Protein AF-F6EYD0-F1 (afdb_monomer_lite)

Radius of gyration: 20.94 Å; chains: 1; bounding box: 63×64×48 Å

Organism: NCBI:txid690566

pLDDT: mean 76.77, std 19.55, range [33.12, 96.25]

Secondary structure (DSSP, 8-state):
------PPPPPPTT-SEE-HHHHHHHHHHHH-TT--TTTGGGGGS-TTT-S-HHHHHHHHHHHHHHHHHHHTTSS-EEEE-TTS-EEEPPHHHHSSTT-EEETTTTEEE-STT-EEE-EEEHHHHHHHHHHGGG-----TT-S-HHHHHHHHHHHHHHSPSSP-HHHHHHHHHHHHHTTTS-SS-PPPHHHHHHHHHHHHHHHHHHHHTT----S-----------

Structure (mmCIF, N/CA/C/O backbone):
data_AF-F6EYD0-F1
#
_entry.id   AF-F6EYD0-F1
#
loop_
_atom_site.group_PDB
_atom_site.id
_atom_site.type_symbol
_atom_site.label_atom_id
_atom_site.label_alt_id
_atom_site.label_comp_id
_atom_site.label_asym_id
_atom_site.label_entity_id
_atom_site.label_seq_id
_atom_site.pdbx_PDB_ins_code
_atom_site.Cartn_x
_atom_site.Cartn_y
_atom_site.Cartn_z
_atom_site.occupancy
_atom_site.B_iso_or_equiv
_atom_site.auth_seq_id
_atom_site.auth_comp_id
_atom_site.auth_asym_id
_atom_site.auth_atom_id
_atom_site.pdbx_PDB_model_num
ATOM 1 N N . MET A 1 1 ? -1.385 47.802 1.079 1.00 41.06 1 MET A N 1
ATOM 2 C CA . MET A 1 1 ? -1.812 46.616 0.301 1.00 41.06 1 MET A CA 1
ATOM 3 C C . MET A 1 1 ? -1.776 45.398 1.213 1.00 41.06 1 MET A C 1
ATOM 5 O O . MET A 1 1 ? -0.701 44.897 1.514 1.00 41.06 1 MET A O 1
ATOM 9 N N . SER A 1 2 ? -2.934 44.996 1.740 1.00 35.75 2 SER A N 1
ATOM 10 C CA . SER A 1 2 ? -3.048 43.908 2.717 1.00 35.75 2 SER A CA 1
ATOM 11 C C . SER A 1 2 ? -3.085 42.567 1.982 1.00 35.75 2 SER A C 1
ATOM 13 O O . SER A 1 2 ? -3.984 42.328 1.176 1.00 35.75 2 SER A O 1
ATOM 15 N N . ARG A 1 3 ? -2.076 41.712 2.189 1.00 36.38 3 ARG A N 1
ATOM 16 C CA . ARG A 1 3 ? -2.029 40.370 1.593 1.00 36.38 3 ARG A CA 1
ATOM 17 C C . ARG A 1 3 ? -3.023 39.473 2.328 1.00 36.38 3 ARG A C 1
ATOM 19 O O . ARG A 1 3 ? -2.791 39.084 3.468 1.00 36.38 3 ARG A O 1
ATOM 26 N N . SER A 1 4 ? -4.123 39.167 1.644 1.00 35.78 4 SER A N 1
ATOM 27 C CA . SER A 1 4 ? -5.110 38.164 2.042 1.00 35.78 4 SER A CA 1
ATOM 28 C C . SER A 1 4 ? -4.408 36.834 2.332 1.00 35.78 4 SER A C 1
ATOM 30 O O . SER A 1 4 ? -3.837 36.206 1.435 1.00 35.78 4 SER A O 1
ATOM 32 N N . LYS A 1 5 ? -4.410 36.431 3.607 1.00 38.62 5 LYS A N 1
ATOM 33 C CA . LYS A 1 5 ? -4.043 35.080 4.030 1.00 38.62 5 LYS A CA 1
ATOM 34 C C . LYS A 1 5 ? -5.122 34.151 3.478 1.00 38.62 5 LYS A C 1
ATOM 36 O O . LYS A 1 5 ? -6.232 34.127 4.000 1.00 38.62 5 LYS A O 1
ATOM 41 N N . ARG A 1 6 ? -4.817 33.414 2.406 1.00 40.34 6 ARG A N 1
ATOM 42 C CA . ARG A 1 6 ? -5.659 32.288 1.993 1.00 40.34 6 ARG A CA 1
ATOM 43 C C . ARG A 1 6 ? -5.620 31.277 3.130 1.00 40.34 6 ARG A C 1
ATOM 45 O O . ARG A 1 6 ? -4.582 30.663 3.366 1.00 40.34 6 ARG A O 1
ATOM 52 N N . ASN A 1 7 ? -6.726 31.163 3.857 1.00 36.56 7 ASN A N 1
ATOM 53 C CA . ASN A 1 7 ? -6.930 30.040 4.754 1.00 36.56 7 ASN A CA 1
ATOM 54 C C . ASN A 1 7 ? -6.805 28.752 3.925 1.00 36.56 7 ASN A C 1
ATOM 56 O O . ASN A 1 7 ? -7.339 28.707 2.810 1.00 36.56 7 ASN A O 1
ATOM 60 N N . PRO A 1 8 ? -6.092 27.727 4.420 1.00 36.28 8 PRO A N 1
ATOM 61 C CA . PRO A 1 8 ? -6.163 26.410 3.810 1.00 36.28 8 PRO A CA 1
ATOM 62 C C . PRO A 1 8 ? -7.632 25.955 3.803 1.00 36.28 8 PRO A C 1
ATOM 64 O O . PRO A 1 8 ? -8.387 26.354 4.698 1.00 36.28 8 PRO A O 1
ATOM 67 N N . PRO A 1 9 ? -8.060 25.176 2.795 1.00 38.62 9 PRO A N 1
ATOM 68 C CA . PRO A 1 9 ? -9.428 24.682 2.744 1.00 38.62 9 PRO A CA 1
ATOM 69 C C . PRO A 1 9 ? -9.741 23.969 4.061 1.00 38.62 9 PRO A C 1
ATOM 71 O O . PRO A 1 9 ? -8.973 23.120 4.516 1.00 38.62 9 PRO A O 1
ATOM 74 N N . ALA A 1 10 ? -10.836 24.381 4.702 1.00 43.50 10 ALA A N 1
ATOM 75 C CA . ALA A 1 10 ? -11.354 23.700 5.872 1.00 43.50 10 ALA A CA 1
ATOM 76 C C . ALA A 1 10 ? -11.648 22.258 5.456 1.00 43.50 10 ALA A C 1
ATOM 78 O O . ALA A 1 10 ? -12.449 22.031 4.552 1.00 43.50 10 ALA A O 1
ATOM 79 N N . ILE A 1 11 ? -10.952 21.305 6.072 1.00 45.72 11 ILE A N 1
ATOM 80 C CA . ILE A 1 11 ? -11.272 19.889 5.925 1.00 45.72 11 ILE A CA 1
ATOM 81 C C . ILE A 1 11 ? -12.709 19.740 6.422 1.00 45.72 11 ILE A C 1
ATOM 83 O O . ILE A 1 11 ? -13.003 20.051 7.581 1.00 45.72 11 ILE A O 1
ATOM 87 N N . ASP A 1 12 ? -13.602 19.346 5.521 1.00 41.25 12 ASP A N 1
ATOM 88 C CA . ASP A 1 12 ? -14.978 19.025 5.854 1.00 41.25 12 ASP A CA 1
ATOM 89 C C . ASP A 1 12 ? -14.960 17.917 6.921 1.00 41.25 12 ASP A C 1
ATOM 91 O O . ASP A 1 12 ? -14.376 16.851 6.730 1.00 41.25 12 ASP A O 1
ATOM 95 N N . ARG A 1 13 ? -15.527 18.193 8.101 1.00 41.62 13 ARG A N 1
ATOM 96 C CA . ARG A 1 13 ? -15.493 17.289 9.269 1.00 41.62 13 ARG A CA 1
ATOM 97 C C . ARG A 1 13 ? -16.392 16.056 9.092 1.00 41.62 13 ARG A C 1
ATOM 99 O O . ARG A 1 13 ? -16.553 15.283 10.035 1.00 41.62 13 ARG A O 1
ATOM 106 N N . THR A 1 14 ? -17.005 15.886 7.925 1.00 46.38 14 THR A N 1
ATOM 107 C CA . THR A 1 14 ? -18.061 14.902 7.668 1.00 46.38 14 THR A CA 1
ATOM 108 C C . THR A 1 14 ? -17.566 13.506 7.290 1.00 46.38 14 THR A C 1
ATOM 110 O O . THR A 1 14 ? -18.345 12.566 7.406 1.00 46.38 14 THR A O 1
ATOM 113 N N . THR A 1 15 ? -16.283 13.295 6.982 1.00 68.62 15 THR A N 1
ATOM 114 C CA . THR A 1 15 ? -15.729 11.935 6.806 1.00 68.62 15 THR A CA 1
ATOM 115 C C . THR A 1 15 ? -14.463 11.727 7.630 1.00 68.62 15 THR A C 1
ATOM 117 O O . THR A 1 15 ? -13.371 11.566 7.096 1.00 68.62 15 THR A O 1
ATOM 120 N N . ARG A 1 16 ? -14.606 11.713 8.965 1.00 86.69 16 ARG A N 1
ATOM 121 C CA . ARG A 1 16 ? -13.527 11.303 9.892 1.00 86.69 16 ARG A CA 1
ATOM 122 C C . ARG A 1 16 ? -12.992 9.900 9.581 1.00 86.69 16 ARG A C 1
ATOM 124 O O . ARG A 1 16 ? -11.831 9.620 9.848 1.00 86.69 16 ARG A O 1
ATOM 131 N N . PHE A 1 17 ? -13.847 9.034 9.051 1.00 93.31 17 PHE A N 1
ATOM 132 C CA . PHE A 1 17 ? -13.560 7.629 8.804 1.00 93.31 17 PHE A CA 1
ATOM 133 C C . PHE A 1 17 ? -13.488 7.385 7.300 1.00 93.31 17 PHE A C 1
ATOM 135 O O . PHE A 1 17 ? -14.479 7.580 6.598 1.00 93.31 17 PHE A O 1
ATOM 142 N N . LEU A 1 18 ? -12.325 6.960 6.823 1.00 95.25 18 LEU A N 1
ATOM 143 C CA . LEU A 1 18 ? -12.091 6.608 5.427 1.00 95.25 18 LEU A CA 1
ATOM 144 C C . LEU A 1 18 ? -12.238 5.105 5.227 1.00 95.25 18 LEU A C 1
ATOM 146 O O . LEU A 1 18 ? -11.887 4.322 6.115 1.00 95.25 18 LEU A O 1
ATOM 150 N N . SER A 1 19 ? -12.711 4.708 4.047 1.00 95.25 19 SER A N 1
ATOM 151 C CA . SER A 1 19 ? -12.547 3.326 3.602 1.00 95.25 19 SER A CA 1
ATOM 152 C C . SER A 1 19 ? -11.061 3.015 3.370 1.00 95.25 19 SER A C 1
ATOM 154 O O . SER A 1 19 ? -10.248 3.917 3.145 1.00 95.25 19 SER A O 1
ATOM 156 N N . LEU A 1 20 ? -10.692 1.735 3.383 1.00 95.69 20 LEU A N 1
ATOM 157 C CA . LEU A 1 20 ? -9.361 1.275 3.002 1.00 95.69 20 LEU A CA 1
ATOM 158 C C . LEU A 1 20 ? -9.019 1.708 1.577 1.00 95.69 20 LEU A C 1
ATOM 160 O O . LEU A 1 20 ? -7.901 2.157 1.336 1.00 95.69 20 LEU A O 1
ATOM 164 N N . ARG A 1 21 ? -9.981 1.642 0.649 1.00 95.69 21 ARG A N 1
ATOM 165 C CA . ARG A 1 21 ? -9.796 2.108 -0.729 1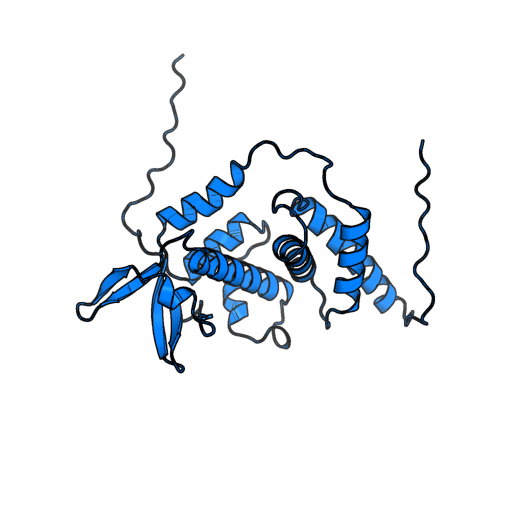.00 95.69 21 ARG A CA 1
ATOM 166 C C . ARG A 1 21 ? -9.399 3.583 -0.774 1.00 95.69 21 ARG A C 1
ATOM 168 O O . ARG A 1 21 ? -8.423 3.935 -1.438 1.00 95.69 21 ARG A O 1
ATOM 175 N N . ASP A 1 22 ? -10.109 4.441 -0.049 1.00 95.50 22 ASP A N 1
ATOM 176 C CA . ASP A 1 22 ? -9.802 5.875 -0.010 1.00 95.50 22 ASP A CA 1
ATOM 177 C C . ASP A 1 22 ? -8.444 6.131 0.651 1.00 95.50 22 ASP A C 1
ATOM 179 O O . ASP A 1 22 ? -7.641 6.917 0.147 1.00 95.50 22 ASP A O 1
ATOM 183 N N . ALA A 1 23 ? -8.144 5.421 1.742 1.00 95.62 23 ALA A N 1
ATOM 184 C CA . ALA A 1 23 ? -6.873 5.543 2.445 1.00 95.62 23 ALA A CA 1
ATOM 185 C C . ALA A 1 23 ? -5.679 5.140 1.561 1.00 95.62 23 ALA A C 1
ATOM 187 O O . ALA A 1 23 ? -4.707 5.890 1.441 1.00 95.62 23 ALA A O 1
ATOM 188 N N . VAL A 1 24 ? -5.775 3.992 0.883 1.00 95.81 24 VAL A N 1
ATOM 189 C CA . VAL A 1 24 ? -4.768 3.517 -0.076 1.00 95.81 24 VAL A CA 1
ATOM 190 C C . VAL A 1 24 ? -4.641 4.488 -1.251 1.00 95.81 24 VAL A C 1
ATOM 192 O O . VAL A 1 24 ? -3.523 4.791 -1.659 1.00 95.81 24 VAL A O 1
ATOM 195 N N . THR A 1 25 ? -5.750 5.057 -1.737 1.00 94.94 25 THR A N 1
ATOM 196 C CA . THR A 1 25 ? -5.734 6.081 -2.796 1.00 94.94 25 THR A CA 1
ATOM 197 C C . THR A 1 25 ? -4.966 7.327 -2.365 1.00 94.94 25 THR A C 1
ATOM 199 O O . THR A 1 25 ? -4.173 7.863 -3.137 1.00 94.94 25 THR A O 1
ATOM 202 N N . ILE A 1 26 ? -5.172 7.801 -1.133 1.00 94.19 26 ILE A N 1
ATOM 203 C CA . ILE A 1 26 ? -4.471 8.975 -0.595 1.00 94.19 26 ILE A CA 1
ATOM 204 C C . ILE A 1 26 ? -2.963 8.714 -0.510 1.00 94.19 26 ILE A C 1
ATOM 206 O O . ILE A 1 26 ? -2.176 9.564 -0.932 1.00 94.19 26 ILE A O 1
ATOM 210 N N . ILE A 1 27 ? -2.556 7.543 -0.011 1.00 92.25 27 ILE A N 1
ATOM 211 C CA . ILE A 1 27 ? -1.142 7.131 0.032 1.00 92.25 27 ILE A CA 1
ATOM 212 C C . ILE A 1 27 ? -0.572 7.052 -1.386 1.00 92.25 27 ILE A C 1
ATOM 214 O O . ILE A 1 27 ? 0.503 7.591 -1.654 1.00 92.25 27 ILE A O 1
ATOM 218 N N . GLY A 1 28 ? -1.323 6.430 -2.293 1.00 91.00 28 GLY A N 1
ATOM 219 C CA . GLY A 1 28 ? -0.996 6.274 -3.699 1.00 91.00 28 GLY A CA 1
ATOM 220 C C . GLY A 1 28 ? -0.695 7.600 -4.391 1.00 91.00 28 GLY A C 1
ATOM 221 O O . GLY A 1 28 ? 0.426 7.845 -4.839 1.00 91.00 28 GLY A O 1
ATOM 222 N N . LYS A 1 29 ? -1.670 8.512 -4.386 1.00 92.44 29 LYS A N 1
ATOM 223 C CA . LYS A 1 29 ? -1.560 9.850 -4.992 1.00 92.44 29 LYS A CA 1
ATOM 224 C C . LYS A 1 29 ? -0.463 10.708 -4.372 1.00 92.44 29 LYS A C 1
ATOM 226 O O . LYS A 1 29 ? 0.088 11.585 -5.033 1.00 92.44 29 LYS A O 1
ATOM 231 N N . ALA A 1 30 ? -0.148 10.496 -3.096 1.00 86.38 30 ALA A N 1
ATOM 232 C CA . ALA A 1 30 ? 0.929 11.226 -2.445 1.00 86.38 30 ALA A CA 1
ATOM 233 C C . ALA A 1 30 ? 2.323 10.774 -2.899 1.00 86.38 30 ALA A C 1
ATOM 235 O O . ALA A 1 30 ? 3.274 11.548 -2.754 1.00 86.38 30 ALA A O 1
ATOM 236 N N . ARG A 1 31 ? 2.441 9.548 -3.422 1.00 83.00 31 ARG A N 1
ATOM 237 C CA . ARG A 1 31 ? 3.718 8.886 -3.694 1.00 83.00 31 ARG A CA 1
ATOM 238 C C . ARG A 1 31 ? 4.016 8.706 -5.185 1.00 83.00 31 ARG A C 1
ATOM 240 O O . ARG A 1 31 ? 5.141 8.955 -5.616 1.00 83.00 31 ARG A O 1
ATOM 247 N N . TRP A 1 32 ? 3.012 8.371 -5.991 1.00 84.62 32 TRP A N 1
ATOM 248 C CA . TRP A 1 32 ? 3.152 8.199 -7.439 1.00 84.62 32 TRP A CA 1
ATOM 249 C C . TRP A 1 32 ? 2.364 9.270 -8.191 1.00 84.62 32 TRP A C 1
ATOM 251 O O . TRP A 1 32 ? 1.155 9.402 -8.017 1.00 84.62 32 TRP A O 1
ATOM 261 N N . ALA A 1 33 ? 3.052 10.027 -9.051 1.00 83.31 33 ALA A N 1
ATOM 262 C CA . ALA A 1 33 ? 2.412 11.035 -9.898 1.00 83.31 33 ALA A CA 1
ATOM 263 C C . ALA A 1 33 ? 1.533 10.385 -10.979 1.00 83.31 33 ALA A C 1
ATOM 265 O O . ALA A 1 33 ? 0.563 10.980 -11.437 1.00 83.31 33 ALA A O 1
ATOM 266 N N . GLU A 1 34 ? 1.880 9.158 -11.360 1.00 88.50 34 GLU A N 1
ATOM 267 C CA . GLU A 1 34 ? 1.210 8.335 -12.361 1.00 88.50 34 GLU A CA 1
ATOM 268 C C . GLU A 1 34 ? -0.009 7.582 -11.808 1.00 88.50 34 GLU A C 1
ATOM 270 O O . GLU A 1 34 ? -0.696 6.911 -12.579 1.00 88.50 34 GLU A O 1
ATOM 275 N N . TRP A 1 35 ? -0.273 7.682 -10.499 1.00 93.00 35 TRP A N 1
ATOM 276 C CA . TRP A 1 35 ? -1.366 6.977 -9.834 1.00 93.00 35 TRP A CA 1
ATOM 277 C C . TRP A 1 35 ? -2.708 7.212 -10.531 1.00 93.00 35 TRP A C 1
ATOM 279 O O . TRP A 1 35 ? -3.117 8.359 -10.735 1.00 93.00 35 TRP A O 1
ATOM 289 N N . GLN A 1 36 ? -3.423 6.127 -10.821 1.00 93.94 36 GLN A N 1
ATOM 290 C CA . GLN A 1 36 ? -4.788 6.166 -11.344 1.00 93.94 36 GLN A CA 1
ATOM 291 C C . GLN A 1 36 ? -5.784 5.679 -10.292 1.00 93.94 36 GLN A C 1
ATOM 293 O O . GLN A 1 36 ? -5.484 4.801 -9.488 1.00 93.94 36 GLN A O 1
ATOM 298 N N . ASP A 1 37 ? -7.013 6.198 -10.322 1.00 88.31 37 ASP A N 1
ATOM 299 C CA . ASP A 1 37 ? -8.076 5.767 -9.395 1.00 88.31 37 ASP A CA 1
ATOM 300 C C . ASP A 1 37 ? -8.444 4.275 -9.551 1.00 88.31 37 ASP A C 1
ATOM 302 O O . ASP A 1 37 ? -9.005 3.668 -8.637 1.00 88.31 37 ASP A O 1
ATOM 306 N N . THR A 1 38 ? -8.087 3.680 -10.693 1.00 92.50 38 THR A N 1
ATOM 307 C CA . THR A 1 38 ? -8.268 2.261 -11.021 1.00 92.50 38 THR A CA 1
ATOM 308 C C . THR A 1 38 ? -7.077 1.379 -10.639 1.00 92.50 38 THR A C 1
ATOM 310 O O . THR A 1 38 ? -7.176 0.159 -10.758 1.00 92.50 38 THR A O 1
ATOM 313 N N . ASP A 1 39 ? -5.965 1.944 -10.144 1.00 92.75 39 ASP A N 1
ATOM 314 C CA . ASP A 1 39 ? -4.803 1.153 -9.705 1.00 92.75 39 ASP A CA 1
ATOM 315 C C . ASP A 1 39 ? -5.206 0.169 -8.594 1.00 92.75 39 ASP A C 1
ATOM 317 O O . ASP A 1 39 ? -4.778 -0.982 -8.593 1.00 92.75 39 ASP A O 1
ATOM 321 N N . ILE A 1 40 ? -6.099 0.580 -7.685 1.00 93.62 40 ILE A N 1
ATOM 322 C CA . ILE A 1 40 ? -6.570 -0.276 -6.583 1.00 93.62 40 ILE A CA 1
ATOM 323 C C . ILE A 1 40 ? -7.355 -1.483 -7.089 1.00 93.62 40 ILE A C 1
ATOM 325 O O . ILE A 1 40 ? -7.253 -2.557 -6.501 1.00 93.62 40 ILE A O 1
ATOM 329 N N . ASP A 1 41 ? -8.092 -1.343 -8.192 1.00 93.50 41 ASP A N 1
ATOM 330 C CA . ASP A 1 41 ? -8.875 -2.448 -8.757 1.00 93.50 41 ASP A CA 1
ATOM 331 C C . ASP A 1 41 ? -7.980 -3.594 -9.235 1.00 93.50 41 ASP A C 1
ATOM 333 O O . ASP A 1 41 ? -8.428 -4.735 -9.330 1.00 93.50 41 ASP A O 1
ATOM 337 N N . ARG A 1 42 ? -6.692 -3.320 -9.482 1.00 93.69 42 ARG A N 1
ATOM 338 C CA . ARG A 1 42 ? -5.714 -4.351 -9.842 1.00 93.69 42 ARG A CA 1
ATOM 339 C C . ARG A 1 42 ? -5.465 -5.342 -8.713 1.00 93.69 42 ARG A C 1
ATOM 341 O O . ARG A 1 42 ? -5.166 -6.493 -9.003 1.00 93.69 42 ARG A O 1
ATOM 348 N N . LEU A 1 43 ? -5.679 -4.952 -7.454 1.00 91.69 43 LEU A N 1
ATOM 349 C CA . LEU A 1 43 ? -5.535 -5.854 -6.307 1.00 91.69 43 LEU A CA 1
ATOM 350 C C . LEU A 1 43 ? -6.575 -6.984 -6.272 1.00 91.69 43 LEU A C 1
ATOM 352 O O . LEU A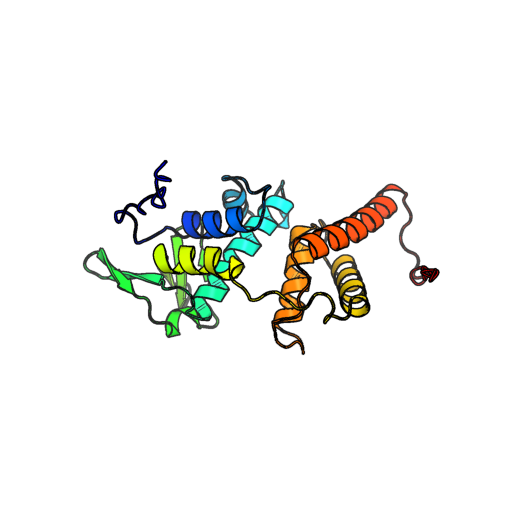 1 43 ? -6.418 -7.905 -5.477 1.00 91.69 43 LEU A O 1
ATOM 356 N N . ALA A 1 44 ? -7.609 -6.941 -7.122 1.00 90.62 44 ALA A N 1
ATOM 357 C CA . ALA A 1 44 ? -8.570 -8.037 -7.269 1.00 90.62 44 ALA A CA 1
ATOM 358 C C . ALA A 1 44 ? -7.959 -9.282 -7.935 1.00 90.62 44 ALA A C 1
ATOM 360 O O . ALA A 1 44 ? -8.538 -10.364 -7.869 1.00 90.62 44 ALA A O 1
ATOM 361 N N . GLN A 1 45 ? -6.821 -9.121 -8.612 1.00 88.62 45 GLN A N 1
ATOM 362 C CA . GLN A 1 45 ? -6.114 -10.176 -9.328 1.00 88.62 45 GLN A CA 1
ATOM 363 C C . GLN A 1 45 ? -4.801 -10.500 -8.614 1.00 88.62 45 GLN A C 1
ATOM 365 O O . GLN A 1 45 ? -4.230 -9.659 -7.906 1.00 88.62 45 GLN A O 1
ATOM 370 N N . SER A 1 46 ? -4.294 -11.715 -8.828 1.00 88.06 46 SER A N 1
ATOM 371 C CA . SER A 1 46 ? -2.899 -12.009 -8.498 1.00 88.06 46 SER A CA 1
ATOM 372 C C . SER A 1 46 ? -1.966 -11.100 -9.307 1.00 88.06 46 SER A C 1
ATOM 374 O O . SER A 1 46 ? -2.346 -10.550 -10.348 1.00 88.06 46 SER A O 1
ATOM 376 N N . ARG A 1 47 ? -0.735 -10.910 -8.824 1.00 88.69 47 ARG A N 1
ATOM 377 C CA . ARG A 1 47 ? 0.247 -10.067 -9.517 1.00 88.69 47 ARG A CA 1
ATOM 378 C C . ARG A 1 47 ? 0.538 -10.611 -10.918 1.00 88.69 47 ARG A C 1
ATOM 380 O O . ARG A 1 47 ? 0.710 -9.833 -11.851 1.00 88.69 47 ARG A O 1
ATOM 387 N N . GLU A 1 48 ? 0.571 -11.933 -11.047 1.00 86.06 48 GLU A N 1
ATOM 388 C CA . GLU A 1 48 ? 0.915 -12.688 -12.253 1.00 86.06 48 GLU A CA 1
ATOM 389 C C . GLU A 1 48 ? -0.177 -12.605 -13.328 1.00 86.06 48 GLU A C 1
ATOM 391 O O . GLU A 1 48 ? 0.122 -12.599 -14.520 1.00 86.06 48 GLU A O 1
ATOM 396 N N . GLU A 1 49 ? -1.441 -12.515 -12.913 1.00 86.88 49 GLU A N 1
ATOM 397 C CA . GLU A 1 49 ? -2.595 -12.399 -13.812 1.00 86.88 49 GLU A CA 1
ATOM 398 C C . GLU A 1 49 ? -2.894 -10.946 -14.208 1.00 86.88 49 GLU A C 1
ATOM 400 O O . GLU A 1 49 ? -3.689 -10.699 -15.121 1.00 86.88 49 GLU A O 1
ATOM 405 N N . CYS A 1 50 ? -2.269 -9.971 -13.541 1.00 88.06 50 CYS A N 1
ATOM 406 C CA . CYS A 1 50 ? -2.532 -8.564 -13.794 1.00 88.06 50 CYS A CA 1
ATOM 407 C C . CYS A 1 50 ? -1.914 -8.099 -15.120 1.00 88.06 50 CYS A C 1
ATOM 409 O O . CYS A 1 50 ? -0.702 -8.127 -15.316 1.00 88.06 50 CYS A O 1
ATOM 411 N N . LEU A 1 51 ? -2.750 -7.565 -16.014 1.00 87.56 51 LEU A N 1
ATOM 412 C CA . LEU A 1 51 ? -2.294 -6.986 -17.286 1.00 87.56 51 LEU A CA 1
ATOM 413 C C . LEU A 1 51 ? -1.417 -5.736 -17.100 1.00 87.56 51 LEU A C 1
ATOM 415 O O . LEU A 1 51 ? -0.552 -5.463 -17.928 1.00 87.56 51 LEU A O 1
ATOM 419 N N . ASP A 1 52 ? -1.648 -4.974 -16.028 1.00 91.12 52 ASP A N 1
ATOM 420 C CA . ASP A 1 52 ? -0.855 -3.799 -15.656 1.00 91.12 52 ASP A CA 1
ATOM 421 C C . ASP A 1 52 ? -0.160 -4.059 -14.315 1.00 91.12 52 ASP A C 1
ATOM 423 O O . ASP A 1 52 ? -0.645 -3.694 -13.239 1.00 91.12 52 ASP A O 1
ATOM 427 N N . VAL A 1 53 ? 0.974 -4.757 -14.381 1.00 90.50 53 VAL A N 1
ATOM 428 C CA . VAL A 1 53 ? 1.736 -5.146 -13.186 1.00 90.50 53 VAL A CA 1
ATOM 429 C C . VAL A 1 53 ? 2.321 -3.932 -12.463 1.00 90.50 53 VAL A C 1
ATOM 431 O O . VAL A 1 53 ? 2.444 -3.950 -11.243 1.00 90.50 53 VAL A O 1
ATOM 434 N N . GLU A 1 54 ? 2.611 -2.836 -13.170 1.00 91.12 54 GLU A N 1
ATOM 435 C CA . GLU A 1 54 ? 3.091 -1.607 -12.533 1.00 91.12 54 GLU A CA 1
ATOM 436 C C . GLU A 1 54 ? 1.982 -0.968 -11.680 1.00 91.12 54 GLU A C 1
ATOM 438 O O . GLU A 1 54 ? 2.241 -0.554 -10.550 1.00 91.12 54 GLU A O 1
ATOM 443 N N . ALA A 1 55 ? 0.740 -0.922 -12.179 1.00 92.31 55 ALA A N 1
ATOM 444 C CA . ALA A 1 55 ? -0.414 -0.482 -11.392 1.00 92.31 55 ALA A CA 1
ATOM 445 C C . ALA A 1 55 ? -0.678 -1.391 -10.185 1.00 92.31 55 ALA A C 1
ATOM 447 O O . ALA A 1 55 ? -0.921 -0.887 -9.085 1.00 92.31 55 ALA A O 1
ATOM 448 N N . TRP A 1 56 ? -0.560 -2.711 -10.364 1.00 93.62 56 TRP A N 1
ATOM 449 C CA . TRP A 1 56 ? -0.657 -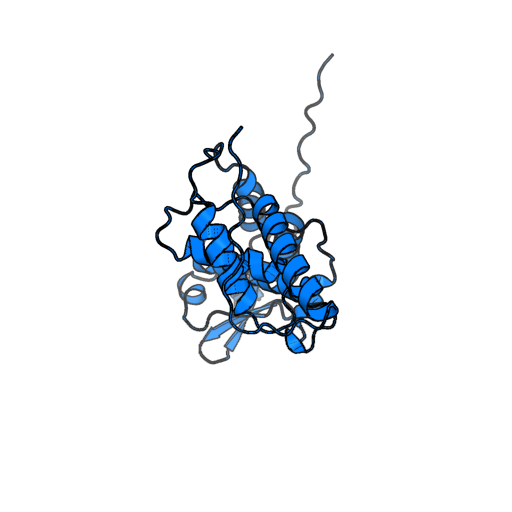3.669 -9.260 1.00 93.62 56 TRP A CA 1
ATOM 450 C C . TRP A 1 56 ? 0.407 -3.400 -8.191 1.00 93.62 56 TRP A C 1
ATOM 452 O O . TRP A 1 56 ? 0.077 -3.272 -7.014 1.00 93.62 56 TRP A O 1
ATOM 462 N N . ASP A 1 57 ? 1.672 -3.234 -8.591 1.00 91.62 57 ASP A N 1
ATOM 463 C CA . ASP A 1 57 ? 2.789 -3.001 -7.672 1.00 91.62 57 ASP A CA 1
ATOM 464 C C . ASP A 1 57 ? 2.648 -1.662 -6.926 1.00 91.62 57 ASP A C 1
ATOM 466 O O . ASP A 1 57 ? 2.917 -1.603 -5.721 1.00 91.62 57 ASP A O 1
ATOM 470 N N . ARG A 1 58 ? 2.158 -0.597 -7.585 1.00 93.25 58 ARG A N 1
ATOM 471 C CA . ARG A 1 58 ? 1.819 0.676 -6.914 1.00 93.25 58 ARG A CA 1
ATOM 472 C C . ARG A 1 58 ? 0.750 0.473 -5.845 1.00 93.25 58 ARG A C 1
ATOM 474 O O . ARG A 1 58 ? 0.939 0.893 -4.700 1.00 93.25 58 ARG A O 1
ATOM 481 N N . ALA A 1 59 ? -0.358 -0.180 -6.192 1.00 94.19 59 ALA A N 1
ATOM 482 C CA . ALA A 1 59 ? -1.460 -0.411 -5.264 1.00 94.19 59 ALA A CA 1
ATOM 483 C C . ALA A 1 59 ? -1.052 -1.326 -4.097 1.00 94.19 59 ALA A C 1
ATOM 485 O O . ALA A 1 59 ? -1.367 -1.035 -2.940 1.00 94.19 59 ALA A O 1
ATOM 486 N N . ALA A 1 60 ? -0.285 -2.383 -4.373 1.00 91.81 60 ALA A N 1
ATOM 487 C CA . ALA A 1 60 ? 0.206 -3.319 -3.368 1.00 91.81 60 ALA A CA 1
ATOM 488 C C . ALA A 1 60 ? 1.174 -2.635 -2.398 1.00 91.81 60 ALA A C 1
ATOM 490 O O . ALA A 1 60 ? 1.083 -2.839 -1.184 1.00 91.81 60 ALA A O 1
ATOM 491 N N . HIS A 1 61 ? 2.053 -1.767 -2.907 1.00 90.06 61 HIS A N 1
ATOM 492 C CA . HIS A 1 61 ? 2.934 -0.963 -2.070 1.00 90.06 61 HIS A CA 1
ATOM 493 C C . HIS A 1 61 ? 2.143 0.037 -1.215 1.00 90.06 61 HIS A C 1
ATOM 495 O O . HIS A 1 61 ? 2.439 0.197 -0.029 1.00 90.06 61 HIS A O 1
ATOM 501 N N . ALA A 1 62 ? 1.147 0.725 -1.778 1.00 92.56 62 ALA A N 1
ATOM 502 C CA . ALA A 1 62 ? 0.304 1.652 -1.023 1.00 92.56 62 ALA A CA 1
ATOM 503 C C . ALA A 1 62 ? -0.448 0.934 0.115 1.00 92.56 62 ALA A C 1
ATOM 505 O O . ALA A 1 62 ? -0.442 1.416 1.250 1.00 92.56 62 ALA A O 1
ATOM 506 N N . ARG A 1 63 ? -1.010 -0.255 -0.158 1.00 94.38 63 ARG A N 1
ATOM 507 C CA . ARG A 1 63 ? -1.623 -1.128 0.856 1.00 94.38 63 ARG A CA 1
ATOM 508 C C . ARG A 1 63 ? -0.626 -1.528 1.940 1.00 94.38 63 ARG A C 1
ATOM 510 O O . ARG A 1 63 ? -0.910 -1.333 3.116 1.00 94.38 63 ARG A O 1
ATOM 517 N N . ARG A 1 64 ? 0.550 -2.040 1.565 1.00 90.50 64 ARG A N 1
ATOM 518 C CA . ARG A 1 64 ? 1.579 -2.460 2.530 1.00 90.50 64 ARG A CA 1
ATOM 519 C C . ARG A 1 64 ? 2.025 -1.302 3.421 1.00 90.50 64 ARG A C 1
ATOM 521 O O . ARG A 1 64 ? 2.247 -1.479 4.612 1.00 90.50 64 ARG A O 1
ATOM 528 N N . GLN A 1 65 ? 2.135 -0.098 2.863 1.00 89.31 65 GLN A N 1
ATOM 529 C CA . GLN A 1 65 ? 2.470 1.089 3.644 1.00 89.31 65 GLN A CA 1
ATOM 530 C C . GLN A 1 65 ? 1.382 1.430 4.672 1.00 89.31 65 GLN A C 1
ATOM 532 O O . GLN A 1 65 ? 1.717 1.824 5.789 1.00 89.31 65 GLN A O 1
ATOM 537 N N . LEU A 1 66 ? 0.106 1.273 4.302 1.00 93.62 66 LEU A N 1
ATOM 538 C CA . LEU A 1 66 ? -1.020 1.444 5.219 1.00 93.62 66 LEU A CA 1
ATOM 539 C C . LEU A 1 66 ? -0.971 0.414 6.354 1.00 93.62 66 LEU A C 1
ATOM 541 O O . LEU A 1 66 ? -1.102 0.792 7.515 1.00 93.62 66 LEU A O 1
ATOM 545 N N . GLU A 1 67 ? -0.732 -0.859 6.024 1.00 91.88 67 GLU A N 1
ATOM 546 C CA . GLU A 1 67 ? -0.563 -1.945 7.000 1.00 91.88 67 GLU A CA 1
ATOM 547 C C . GLU A 1 67 ? 0.548 -1.624 8.002 1.00 91.88 67 GLU A C 1
ATOM 549 O O . GLU A 1 67 ? 0.316 -1.672 9.206 1.00 91.88 67 GLU A O 1
ATOM 554 N N . LEU A 1 68 ? 1.722 -1.208 7.519 1.00 86.75 68 LEU A N 1
ATOM 555 C CA . LEU A 1 68 ? 2.847 -0.823 8.375 1.00 86.75 68 LEU A CA 1
ATOM 556 C C . LEU A 1 68 ? 2.476 0.312 9.338 1.00 86.75 68 LEU A C 1
ATOM 558 O O . LEU A 1 68 ? 2.718 0.201 10.536 1.00 86.75 68 LEU A O 1
ATOM 562 N N . TRP A 1 69 ? 1.840 1.383 8.855 1.00 90.44 69 TRP A N 1
ATOM 563 C CA . TRP A 1 69 ? 1.457 2.504 9.725 1.00 90.44 69 TRP A CA 1
ATOM 564 C C . TRP A 1 69 ? 0.393 2.135 10.763 1.00 90.44 69 TRP A C 1
ATOM 566 O O . TRP A 1 69 ? 0.363 2.744 11.835 1.00 90.44 69 TRP A O 1
ATOM 576 N N . LEU A 1 70 ? -0.464 1.159 10.463 1.00 91.88 70 LEU A N 1
ATOM 577 C CA . LEU A 1 70 ? -1.432 0.613 11.413 1.00 91.88 70 LEU A CA 1
ATOM 578 C C . LEU A 1 70 ? -0.756 -0.239 12.489 1.00 91.88 70 LEU A C 1
ATOM 580 O O . LEU A 1 70 ? -1.022 -0.045 13.674 1.00 91.88 70 LEU A O 1
ATOM 584 N N . VAL A 1 71 ? 0.145 -1.138 12.086 1.00 88.75 71 VAL A N 1
ATOM 585 C CA . VAL A 1 71 ? 0.931 -1.998 12.989 1.00 88.75 71 VAL A CA 1
ATOM 586 C C . VAL A 1 71 ? 1.797 -1.154 13.930 1.00 88.75 71 VAL A C 1
ATOM 588 O O . VAL A 1 71 ? 1.852 -1.416 15.128 1.00 88.75 71 VAL A O 1
ATOM 591 N N . GLU A 1 72 ? 2.428 -0.099 13.411 1.00 85.50 72 GLU A N 1
ATOM 592 C CA . GLU A 1 72 ? 3.244 0.844 14.189 1.00 85.50 72 GLU A CA 1
ATOM 593 C C . GLU A 1 72 ? 2.404 1.818 15.045 1.00 85.50 72 GLU A C 1
ATOM 595 O O . GLU A 1 72 ? 2.965 2.660 15.746 1.00 85.50 72 GLU A O 1
ATOM 600 N N . ALA A 1 73 ? 1.066 1.743 14.975 1.00 86.44 73 ALA A N 1
ATOM 601 C CA . ALA A 1 73 ? 0.118 2.678 15.594 1.00 86.44 73 ALA A CA 1
ATOM 602 C C . ALA A 1 73 ? 0.409 4.160 15.317 1.00 86.44 73 ALA A C 1
ATOM 604 O O . ALA A 1 73 ? 0.111 5.040 16.128 1.00 86.44 73 ALA A O 1
ATOM 605 N N . VAL A 1 74 ? 0.960 4.441 14.137 1.00 87.44 74 VAL A N 1
ATOM 606 C CA . VAL A 1 74 ? 1.181 5.803 13.644 1.00 87.44 74 VAL A CA 1
ATOM 607 C C . VAL A 1 74 ? -0.129 6.417 13.157 1.00 87.44 74 VAL A C 1
ATOM 609 O O . VAL A 1 74 ? -0.290 7.635 13.201 1.00 87.44 74 VAL A O 1
ATOM 612 N N . ILE A 1 75 ? -1.068 5.582 12.709 1.00 92.56 75 ILE A N 1
ATOM 613 C CA . ILE A 1 75 ? -2.432 5.987 12.367 1.00 92.56 75 ILE A CA 1
ATOM 614 C C . ILE A 1 75 ? -3.448 5.109 13.101 1.00 92.56 75 ILE A C 1
ATOM 616 O O . ILE A 1 75 ? -3.195 3.934 13.368 1.00 92.56 75 ILE A O 1
ATOM 620 N N . SER A 1 76 ? -4.611 5.674 13.422 1.00 94.19 76 SER A N 1
ATOM 621 C CA . SER A 1 76 ? -5.687 4.941 14.089 1.00 94.19 76 SER A CA 1
ATOM 622 C C . SER A 1 76 ? -6.622 4.249 13.092 1.00 94.19 76 SER A C 1
ATOM 624 O O . SER A 1 76 ? -6.966 4.803 12.045 1.00 94.19 76 SER A O 1
ATOM 626 N N . ALA A 1 77 ? -7.112 3.069 13.477 1.00 94.75 77 ALA A N 1
ATOM 627 C CA . ALA A 1 77 ? -8.203 2.373 12.803 1.00 94.75 77 ALA A CA 1
ATOM 628 C C . ALA A 1 77 ? -9.407 2.162 13.724 1.00 94.75 77 ALA A C 1
ATOM 630 O O . ALA A 1 77 ? -9.284 2.142 14.952 1.00 94.75 77 ALA A O 1
ATOM 631 N N . TYR A 1 78 ? -10.574 1.987 13.112 1.00 95.19 78 TYR A N 1
ATOM 632 C CA . TYR A 1 78 ? -11.853 1.806 13.782 1.00 95.19 78 TYR A CA 1
ATOM 633 C C . TYR A 1 78 ? -12.602 0.622 13.185 1.00 95.19 78 TYR A C 1
ATOM 635 O O . TYR A 1 78 ? -12.691 0.507 11.967 1.00 95.19 78 TYR A O 1
ATOM 643 N N . GLY A 1 79 ? -13.158 -0.220 14.047 1.00 92.50 79 GLY A N 1
ATOM 644 C CA . GLY A 1 79 ? -14.101 -1.269 13.688 1.00 92.50 79 GLY A CA 1
ATOM 645 C C . GLY A 1 79 ? -15.530 -0.787 13.896 1.00 92.50 79 GLY A C 1
ATOM 646 O O . GLY A 1 79 ? -15.790 0.417 14.012 1.00 92.50 79 GLY A O 1
ATOM 647 N N . VAL A 1 80 ? -16.462 -1.729 13.967 1.00 90.44 80 VAL A N 1
ATOM 648 C CA . VAL A 1 80 ? -17.866 -1.468 14.288 1.00 90.44 80 VAL A CA 1
ATOM 649 C C . VAL A 1 80 ? -18.284 -2.315 15.484 1.00 90.44 80 VAL A C 1
ATOM 651 O O . VAL A 1 80 ? -18.016 -3.509 15.505 1.00 90.44 80 VAL A O 1
ATOM 654 N N . ASP A 1 81 ? -18.930 -1.698 16.475 1.00 87.81 81 ASP A N 1
ATOM 655 C CA . ASP A 1 81 ? -19.523 -2.426 17.601 1.00 87.81 81 ASP A CA 1
ATOM 656 C C . ASP A 1 81 ? -20.922 -2.984 17.273 1.00 87.81 81 ASP A C 1
ATOM 658 O O . ASP A 1 81 ? -21.485 -2.758 16.201 1.00 87.81 81 ASP A O 1
ATOM 662 N N . VAL A 1 82 ? -21.517 -3.695 18.233 1.00 88.75 82 VAL A N 1
ATOM 663 C CA . VAL A 1 82 ? -22.869 -4.275 18.117 1.00 88.75 82 VAL A CA 1
ATOM 664 C C . VAL A 1 82 ? -23.979 -3.238 17.884 1.00 88.75 82 VAL A C 1
ATOM 666 O O . VAL A 1 82 ? -25.060 -3.593 17.424 1.00 88.75 82 VAL A O 1
ATOM 669 N N . GLU A 1 83 ? -23.722 -1.960 18.174 1.00 90.12 83 GLU A N 1
ATOM 670 C CA . GLU A 1 83 ? -24.642 -0.836 17.953 1.00 90.12 83 GLU A CA 1
ATOM 671 C C . GLU A 1 83 ? -24.339 -0.087 16.642 1.00 90.12 83 GLU A C 1
ATOM 673 O O . GLU A 1 83 ? -24.848 1.009 16.402 1.00 90.12 83 GLU A O 1
ATOM 678 N N . ASN A 1 84 ? -23.510 -0.671 15.774 1.00 84.62 84 ASN A N 1
ATOM 679 C CA . ASN A 1 84 ? -23.059 -0.094 14.514 1.00 84.62 84 ASN A CA 1
ATOM 680 C C . ASN A 1 84 ? -22.213 1.196 14.662 1.00 84.62 84 ASN A C 1
ATOM 682 O O . ASN A 1 84 ? -22.104 1.999 13.728 1.00 84.62 84 ASN A O 1
ATOM 686 N N . ARG A 1 85 ? -21.605 1.432 15.831 1.00 88.38 85 ARG A N 1
ATOM 687 C CA . ARG A 1 85 ? -20.770 2.615 16.093 1.00 88.38 85 ARG A CA 1
ATOM 688 C C . ARG A 1 85 ? -19.311 2.333 15.777 1.00 88.38 85 ARG A C 1
ATOM 690 O O . ARG A 1 85 ? -18.815 1.232 15.991 1.00 88.38 85 ARG A O 1
ATOM 697 N N . LYS A 1 86 ? -18.594 3.362 15.313 1.00 90.50 86 LYS A N 1
ATOM 698 C CA . LYS A 1 86 ? -17.149 3.277 15.070 1.00 90.50 86 LYS A CA 1
ATOM 699 C C . LYS A 1 86 ? -16.384 3.296 16.388 1.00 90.50 86 LYS A C 1
ATOM 701 O O . LYS A 1 86 ? -16.387 4.312 17.083 1.00 90.50 86 LYS A O 1
ATOM 706 N N . VAL A 1 87 ? -15.708 2.196 16.705 1.00 92.00 87 VAL A N 1
ATOM 707 C CA . VAL A 1 87 ? -14.894 2.048 17.922 1.00 92.00 87 VAL A CA 1
ATOM 708 C C . VAL A 1 87 ? -13.448 1.797 17.526 1.00 92.00 87 VAL A C 1
ATOM 710 O O . VAL A 1 87 ? -13.184 1.057 16.582 1.00 92.00 87 VAL A O 1
ATOM 713 N N . LYS A 1 88 ? -12.507 2.458 18.207 1.00 93.75 88 LYS A N 1
ATOM 714 C CA . LYS A 1 88 ? -11.079 2.348 17.893 1.00 93.75 88 LYS A CA 1
ATOM 715 C C . LYS A 1 88 ? -10.612 0.905 18.103 1.00 93.75 88 LYS A C 1
ATOM 717 O O . LYS A 1 88 ? -10.843 0.343 19.171 1.00 93.75 88 LYS A O 1
ATOM 722 N N . ILE A 1 89 ? -9.947 0.337 17.101 1.00 91.06 89 ILE A N 1
ATOM 723 C CA . ILE A 1 89 ? -9.341 -0.994 17.187 1.00 91.06 89 ILE A CA 1
ATOM 724 C C . ILE A 1 89 ? -8.097 -0.887 18.066 1.00 91.06 89 ILE A C 1
ATOM 726 O O . ILE A 1 89 ? -7.277 0.021 17.902 1.00 91.06 89 ILE A O 1
ATOM 730 N N . GLU A 1 90 ? -7.953 -1.798 19.024 1.00 88.00 90 GLU A N 1
ATOM 731 C CA . GLU A 1 90 ? -6.765 -1.821 19.873 1.00 88.00 90 GLU A CA 1
ATOM 732 C C . GLU A 1 90 ? -5.565 -2.353 19.082 1.00 88.00 90 GLU A C 1
ATOM 734 O O . GLU A 1 90 ? -5.673 -3.339 18.353 1.00 88.00 90 GLU A O 1
ATOM 739 N N . ILE A 1 91 ? -4.395 -1.744 19.288 1.00 85.94 91 ILE A N 1
ATOM 740 C CA . ILE A 1 91 ? -3.167 -2.062 18.543 1.00 85.94 91 ILE A CA 1
ATOM 741 C C . ILE A 1 91 ? -2.817 -3.556 18.547 1.00 85.94 91 ILE A C 1
ATOM 743 O O . ILE A 1 91 ? -2.358 -4.075 17.536 1.00 85.94 91 ILE A O 1
ATOM 747 N N . ARG A 1 92 ? -3.104 -4.273 19.645 1.00 85.94 92 ARG A N 1
ATOM 748 C CA . ARG A 1 92 ? -2.809 -5.709 19.775 1.00 85.94 92 ARG A CA 1
ATOM 749 C C . ARG A 1 92 ? -3.440 -6.567 18.677 1.00 85.94 92 ARG A C 1
ATOM 751 O O . ARG A 1 92 ? -2.891 -7.614 18.360 1.00 85.94 92 ARG A O 1
ATOM 758 N N . TRP A 1 93 ? -4.567 -6.129 18.112 1.00 84.25 93 TRP A N 1
ATOM 759 C CA . TRP A 1 93 ? -5.261 -6.820 17.023 1.00 84.25 93 TRP A CA 1
ATOM 760 C C . TRP A 1 93 ? -4.654 -6.522 15.649 1.00 84.25 93 TRP A C 1
ATOM 762 O O . TRP A 1 93 ? -4.852 -7.293 14.719 1.00 84.25 93 TRP A O 1
ATOM 772 N N . LEU A 1 94 ? -3.908 -5.421 15.528 1.00 84.75 94 LEU A N 1
ATOM 773 C CA . LEU A 1 94 ? -3.212 -5.010 14.307 1.00 84.75 94 LEU A CA 1
ATOM 774 C C . LEU A 1 94 ? -1.787 -5.570 14.255 1.00 84.75 94 LEU A C 1
ATOM 776 O O . LEU A 1 94 ? -1.225 -5.728 13.184 1.00 84.75 94 LEU A O 1
ATOM 780 N N . THR A 1 95 ? -1.200 -5.894 15.407 1.00 82.00 95 THR A N 1
ATOM 781 C CA . THR A 1 95 ? 0.148 -6.471 15.519 1.00 82.00 95 THR A CA 1
ATOM 782 C C . THR A 1 95 ? 0.142 -8.003 15.569 1.00 82.00 95 THR A C 1
ATOM 784 O O . THR A 1 95 ? 1.161 -8.606 15.907 1.00 82.00 95 THR A O 1
ATOM 787 N N . THR A 1 96 ? -0.998 -8.658 15.314 1.00 77.31 96 THR A N 1
ATOM 788 C CA . THR A 1 96 ? -1.058 -10.126 15.265 1.00 77.31 96 THR A CA 1
ATOM 789 C C . THR A 1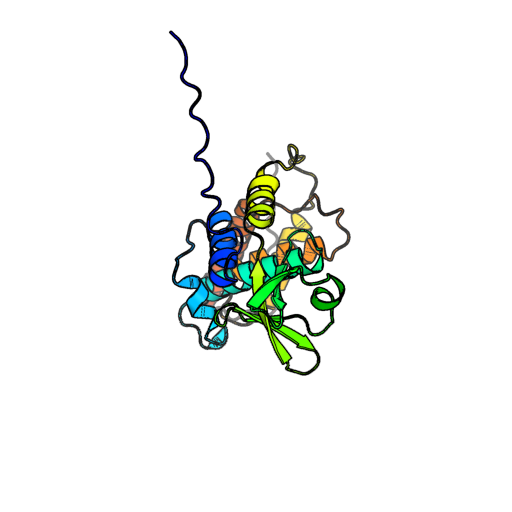 96 ? -0.304 -10.636 14.030 1.00 77.31 96 THR A C 1
ATOM 791 O O . THR A 1 96 ? -0.283 -9.967 12.997 1.00 77.31 96 THR A O 1
ATOM 794 N N . PRO A 1 97 ? 0.290 -11.842 14.076 1.00 77.19 97 PRO A N 1
ATOM 795 C CA . PRO A 1 97 ? 0.994 -12.410 12.920 1.00 77.19 97 PRO A CA 1
ATOM 796 C C . PRO A 1 97 ? 0.073 -12.688 11.717 1.00 77.19 97 PRO A C 1
ATOM 798 O O . PRO A 1 97 ? 0.558 -12.972 10.624 1.00 77.19 97 PRO A O 1
ATOM 801 N N . TYR A 1 98 ? -1.245 -12.623 11.916 1.00 78.56 98 TYR A N 1
ATOM 802 C CA . TYR A 1 98 ? -2.262 -12.872 10.897 1.00 78.56 98 TYR A CA 1
ATOM 803 C C . TYR A 1 98 ? -2.894 -11.592 10.346 1.00 78.56 98 TYR A C 1
ATOM 805 O O . TYR A 1 98 ? -3.736 -11.689 9.456 1.00 78.56 98 TYR A O 1
ATOM 813 N N . PHE A 1 99 ? -2.503 -10.413 10.840 1.00 85.38 99 PHE A N 1
ATOM 814 C CA . PHE A 1 99 ? -3.067 -9.153 10.378 1.00 85.38 99 PHE A CA 1
ATOM 815 C C . PHE A 1 99 ? -2.843 -8.961 8.873 1.00 85.38 99 PHE A C 1
ATOM 817 O O . PHE A 1 99 ? -1.713 -8.998 8.381 1.00 85.38 99 PHE A O 1
ATOM 824 N N . LYS A 1 100 ? -3.942 -8.759 8.143 1.00 88.12 100 LYS A N 1
ATOM 825 C CA . LYS A 1 100 ? -3.966 -8.491 6.699 1.00 88.12 100 LYS A CA 1
ATOM 826 C C . LYS A 1 100 ? -5.115 -7.556 6.370 1.00 88.12 100 LYS A C 1
ATOM 828 O O . LYS A 1 100 ? -6.164 -7.640 7.008 1.00 88.12 100 LYS A O 1
ATOM 833 N N . LEU A 1 101 ? -4.948 -6.725 5.345 1.00 92.44 101 LEU A N 1
ATOM 834 C CA . LEU A 1 101 ? -6.026 -5.895 4.814 1.00 92.44 101 LEU A CA 1
ATOM 835 C C . LEU A 1 101 ? -6.585 -6.449 3.502 1.00 92.44 101 LEU A C 1
ATOM 837 O O . LEU A 1 101 ? -5.841 -6.724 2.553 1.00 92.44 101 LEU A O 1
ATOM 841 N N . ASP A 1 102 ? -7.912 -6.492 3.430 1.00 92.69 102 ASP A N 1
ATOM 842 C CA . ASP A 1 102 ? -8.661 -6.579 2.184 1.00 92.69 102 ASP A CA 1
ATOM 843 C C . ASP A 1 102 ? -9.202 -5.188 1.852 1.00 92.69 102 ASP A C 1
ATOM 845 O O . ASP A 1 102 ? -10.213 -4.721 2.383 1.00 92.69 102 ASP A O 1
ATOM 849 N N . VAL A 1 103 ? -8.467 -4.504 0.977 1.00 93.19 103 VAL A N 1
ATOM 850 C CA . VAL A 1 103 ? -8.736 -3.117 0.588 1.00 93.19 103 VAL A CA 1
ATOM 851 C C . VAL A 1 103 ? -10.048 -2.987 -0.183 1.00 93.19 103 VAL A C 1
ATOM 853 O O . VAL A 1 103 ? -10.694 -1.943 -0.084 1.00 93.19 103 VAL A O 1
ATOM 856 N N . LEU A 1 104 ? -10.435 -4.014 -0.944 1.00 91.75 104 LEU A N 1
ATOM 857 C CA . LEU A 1 104 ? -11.616 -3.972 -1.805 1.00 91.75 104 LEU A CA 1
ATOM 858 C C . LEU A 1 104 ? -12.889 -4.177 -0.990 1.00 91.75 104 LEU A C 1
ATOM 860 O O . LEU A 1 104 ? -13.852 -3.430 -1.162 1.00 91.75 104 LEU A O 1
ATOM 864 N N . ASP A 1 105 ? -12.846 -5.113 -0.047 1.00 91.88 105 ASP A N 1
ATOM 865 C CA . ASP A 1 105 ? -13.967 -5.414 0.842 1.00 91.88 105 ASP A CA 1
ATOM 866 C C . ASP A 1 105 ? -14.034 -4.515 2.081 1.00 91.88 105 ASP A C 1
ATOM 868 O O . ASP A 1 105 ? -15.000 -4.583 2.845 1.00 91.88 105 ASP A O 1
ATOM 872 N N . ASN A 1 106 ? -13.030 -3.659 2.287 1.00 93.25 106 ASN A N 1
ATOM 873 C CA . ASN A 1 106 ? -12.913 -2.789 3.453 1.00 93.25 106 ASN A CA 1
ATOM 874 C C . ASN A 1 106 ? -12.849 -3.575 4.781 1.00 93.25 106 ASN A C 1
ATOM 876 O O . ASN A 1 106 ? -13.494 -3.205 5.770 1.00 93.25 106 ASN A O 1
ATOM 880 N N . LYS A 1 107 ? -12.072 -4.668 4.794 1.00 93.62 107 LYS A N 1
ATOM 881 C CA . LYS A 1 107 ? -11.947 -5.584 5.937 1.00 93.62 107 LYS A CA 1
ATOM 882 C C . LYS A 1 107 ? -10.499 -5.796 6.374 1.00 93.62 107 LYS A C 1
ATOM 884 O O . LYS A 1 107 ? -9.560 -5.583 5.606 1.00 93.62 107 LYS A O 1
ATOM 889 N N . PHE A 1 108 ? -10.325 -6.252 7.608 1.00 92.31 108 PHE A N 1
ATOM 890 C CA . PHE A 1 108 ? -9.060 -6.759 8.127 1.00 92.31 108 PHE A CA 1
ATOM 891 C C . PHE A 1 108 ? -9.236 -8.149 8.731 1.00 92.31 108 PHE A C 1
ATOM 893 O O . PHE A 1 108 ? -10.297 -8.474 9.261 1.00 92.31 108 PHE A O 1
ATOM 900 N N . LEU A 1 109 ? -8.185 -8.957 8.636 1.00 87.25 109 LEU A N 1
ATOM 901 C CA . LEU A 1 109 ? -8.124 -10.284 9.233 1.00 87.25 109 LEU A CA 1
ATOM 902 C C . LEU A 1 109 ? -7.614 -10.171 10.670 1.00 87.25 109 LEU A C 1
ATOM 904 O O . LEU A 1 109 ? -6.500 -9.693 10.896 1.00 87.25 109 LEU A O 1
ATOM 908 N N . GLN A 1 110 ? -8.428 -10.603 11.630 1.00 70.69 110 GLN A N 1
ATOM 909 C CA . GLN A 1 110 ? -8.146 -10.430 13.051 1.00 70.69 110 GLN A CA 1
ATOM 910 C C . GLN A 1 110 ? -7.535 -11.705 13.670 1.00 70.69 110 GLN A C 1
ATOM 912 O O . GLN A 1 110 ? -6.401 -11.662 14.159 1.00 70.69 110 GLN A O 1
ATOM 917 N N . ILE A 1 111 ? -8.255 -12.839 13.622 1.00 73.94 111 ILE A N 1
ATOM 918 C CA . ILE A 1 111 ? -7.849 -14.179 14.102 1.00 73.94 111 ILE A CA 1
ATOM 919 C C . ILE A 1 111 ? -8.601 -15.252 13.277 1.00 73.94 111 ILE A C 1
ATOM 921 O O . ILE A 1 111 ? -9.758 -15.045 12.945 1.00 73.94 111 ILE A O 1
ATOM 925 N N . ASN A 1 112 ? -7.979 -16.400 12.959 1.00 70.94 112 ASN A N 1
ATOM 926 C CA . ASN A 1 112 ? -8.638 -17.604 12.398 1.00 70.94 112 ASN A CA 1
ATOM 927 C C . ASN A 1 112 ? -9.635 -17.363 11.238 1.00 70.94 112 ASN A C 1
ATOM 929 O O . ASN A 1 112 ? -10.780 -17.797 11.311 1.00 70.94 112 ASN A O 1
ATOM 933 N N . ASP A 1 113 ? -9.206 -16.696 10.165 1.00 75.06 113 ASP A N 1
ATOM 934 C CA . ASP A 1 113 ? -10.043 -16.390 8.986 1.00 75.06 113 ASP A CA 1
ATOM 935 C C . ASP A 1 113 ? -11.286 -15.510 9.260 1.00 75.06 113 ASP A C 1
ATOM 937 O O . ASP A 1 113 ? -12.139 -15.347 8.384 1.00 75.06 113 ASP A O 1
ATOM 941 N N . GLU A 1 114 ? -11.376 -14.869 10.432 1.00 85.12 114 GLU A N 1
ATOM 942 C CA . GLU A 1 114 ? -12.423 -13.890 10.735 1.00 85.12 114 GLU A CA 1
ATOM 943 C C . GLU A 1 114 ? -12.054 -12.505 10.187 1.00 85.12 114 GLU A C 1
ATOM 945 O O . GLU A 1 114 ? -11.099 -11.853 10.628 1.00 85.12 114 GLU A O 1
ATOM 950 N N . TRP A 1 115 ? -12.838 -12.066 9.201 1.00 90.50 115 TRP A N 1
ATOM 951 C CA . TRP A 1 115 ? -12.707 -10.762 8.565 1.00 90.50 115 TRP A CA 1
ATOM 952 C C . TRP A 1 115 ? -13.716 -9.770 9.134 1.00 90.50 115 TRP A C 1
ATOM 954 O O . TRP A 1 115 ? -14.926 -9.947 8.985 1.00 90.50 115 TRP A O 1
ATOM 964 N N . GLU A 1 116 ? -13.216 -8.680 9.701 1.00 91.00 116 GLU A N 1
ATOM 965 C CA . GLU A 1 116 ? -14.037 -7.607 10.255 1.00 91.00 116 GLU A CA 1
ATOM 966 C C . GLU A 1 116 ? -13.890 -6.319 9.451 1.00 91.00 116 GLU A C 1
ATOM 968 O O . GLU A 1 116 ? -12.846 -6.042 8.864 1.00 91.00 116 GLU A O 1
ATOM 973 N N . SER A 1 117 ? -14.937 -5.499 9.428 1.00 92.69 117 SER A N 1
ATOM 974 C CA . SER A 1 117 ? -14.899 -4.216 8.729 1.00 92.69 117 SER A CA 1
ATOM 975 C C . SER A 1 117 ? -14.013 -3.203 9.459 1.00 92.69 117 SER A C 1
ATOM 977 O O . SER A 1 117 ? -14.090 -3.064 10.680 1.00 92.69 117 SER A O 1
ATOM 979 N N . ILE A 1 118 ? -13.237 -2.427 8.703 1.00 94.38 118 ILE A N 1
ATOM 980 C CA . ILE A 1 118 ? -12.277 -1.450 9.236 1.00 94.38 118 ILE A CA 1
ATOM 981 C C . ILE A 1 118 ? -12.394 -0.101 8.534 1.00 94.38 118 ILE A C 1
ATOM 983 O O . ILE A 1 118 ? -12.676 -0.015 7.345 1.00 94.38 118 ILE A O 1
ATOM 987 N N . TRP A 1 119 ? -12.157 0.976 9.273 1.00 95.44 119 TRP A N 1
ATOM 988 C CA . TRP A 1 119 ? -12.063 2.333 8.752 1.00 95.44 119 TRP A CA 1
ATOM 989 C C . TRP A 1 119 ? -10.829 3.028 9.303 1.00 95.44 119 TRP A C 1
ATOM 991 O O . TRP A 1 119 ? -10.421 2.779 10.436 1.00 95.44 119 TRP A O 1
ATOM 1001 N N . ILE A 1 120 ? -10.260 3.933 8.516 1.00 96.25 120 ILE A N 1
ATOM 1002 C CA . ILE A 1 120 ? -9.025 4.646 8.853 1.00 96.25 120 ILE A CA 1
ATOM 1003 C C . ILE A 1 120 ? -9.354 6.059 9.324 1.00 96.25 120 ILE A C 1
ATOM 1005 O O . ILE A 1 120 ? -10.234 6.708 8.754 1.00 96.25 120 ILE A O 1
ATOM 1009 N N . ASP A 1 121 ? -8.656 6.550 10.350 1.00 95.44 121 ASP A N 1
ATOM 1010 C CA . ASP A 1 121 ? -8.771 7.956 10.738 1.00 95.44 121 ASP A CA 1
ATOM 1011 C C . ASP A 1 121 ? -8.222 8.862 9.627 1.00 95.44 121 ASP A C 1
ATOM 1013 O O . ASP A 1 121 ? -7.037 8.818 9.284 1.00 95.44 121 ASP A O 1
ATOM 1017 N N . ALA A 1 122 ? -9.092 9.698 9.062 1.00 93.56 122 ALA A N 1
ATOM 1018 C CA . ALA A 1 122 ? -8.727 10.625 8.001 1.00 93.56 122 ALA A CA 1
ATOM 1019 C C . ALA A 1 122 ? -7.667 11.631 8.462 1.00 93.56 122 ALA A C 1
ATOM 1021 O O . ALA A 1 122 ? -6.790 12.006 7.681 1.00 93.56 122 ALA A O 1
ATOM 1022 N N . PHE A 1 123 ? -7.752 12.085 9.717 1.00 90.88 123 PHE A N 1
ATOM 1023 C CA . PHE A 1 123 ? -6.854 13.105 10.237 1.00 90.88 123 PHE A CA 1
ATOM 1024 C C . PHE A 1 123 ? -5.446 12.541 10.409 1.00 90.88 123 PHE A C 1
ATOM 1026 O O . PHE A 1 123 ? -4.511 13.100 9.834 1.00 90.88 123 PHE A O 1
ATOM 1033 N N . ASP A 1 124 ? -5.317 11.403 11.098 1.00 91.56 124 ASP A N 1
ATOM 1034 C CA . ASP A 1 124 ? -4.023 10.746 11.312 1.00 91.56 124 ASP A CA 1
ATOM 1035 C C . ASP A 1 124 ? -3.348 10.428 9.967 1.00 91.56 124 ASP A C 1
ATOM 1037 O O . ASP A 1 124 ? -2.156 10.681 9.779 1.00 91.56 124 ASP A O 1
ATOM 1041 N N . LEU A 1 125 ? -4.119 9.934 8.988 1.00 93.12 125 LEU A N 1
ATOM 1042 C CA . LEU A 1 125 ? -3.597 9.616 7.661 1.00 93.12 125 LEU A CA 1
ATOM 1043 C C . LEU A 1 125 ? -3.093 10.862 6.925 1.00 93.12 125 LEU A C 1
ATOM 1045 O O . LEU A 1 125 ? -1.979 10.865 6.396 1.00 93.12 125 LEU A O 1
ATOM 1049 N N . HIS A 1 126 ? -3.893 11.930 6.879 1.00 90.56 126 HIS A N 1
ATOM 1050 C CA . HIS A 1 126 ? -3.485 13.166 6.218 1.00 90.56 126 HIS A CA 1
ATOM 1051 C C . HIS A 1 126 ? -2.306 13.833 6.926 1.00 90.56 126 HIS A C 1
ATOM 1053 O O . HIS A 1 126 ? -1.423 14.363 6.246 1.00 90.56 126 HIS A O 1
ATOM 1059 N N . GLU A 1 127 ? -2.260 13.811 8.258 1.00 87.12 127 GLU A N 1
ATOM 1060 C CA . GLU A 1 127 ? -1.116 14.304 9.019 1.00 87.12 127 GLU A CA 1
ATOM 1061 C C . GLU A 1 127 ? 0.129 13.478 8.714 1.00 87.12 127 GLU A C 1
ATOM 1063 O O . GLU A 1 127 ? 1.183 14.053 8.451 1.00 87.12 127 GLU A O 1
ATOM 1068 N N . ARG A 1 128 ? 0.020 12.149 8.643 1.00 86.19 128 ARG A N 1
ATOM 1069 C CA . ARG A 1 128 ? 1.153 11.282 8.318 1.00 86.19 128 ARG A CA 1
ATOM 1070 C C . ARG A 1 128 ? 1.674 11.537 6.908 1.00 86.19 128 ARG A C 1
ATOM 1072 O O . ARG A 1 128 ? 2.860 11.819 6.734 1.00 86.19 128 ARG A O 1
ATOM 1079 N N . VAL A 1 129 ? 0.796 11.511 5.909 1.00 85.56 129 VAL A N 1
ATOM 1080 C CA . VAL A 1 129 ? 1.152 11.710 4.496 1.00 85.56 129 VAL A CA 1
ATOM 1081 C C . VAL A 1 129 ? 1.769 13.093 4.256 1.00 85.56 129 VAL A C 1
ATOM 1083 O O . VAL A 1 129 ? 2.775 13.218 3.554 1.00 85.56 129 VAL A O 1
ATOM 1086 N N . ASN A 1 130 ? 1.217 14.145 4.868 1.00 78.94 130 ASN A N 1
ATOM 1087 C CA . ASN A 1 130 ? 1.732 15.508 4.708 1.00 78.94 130 ASN A CA 1
ATOM 1088 C C . ASN A 1 130 ? 2.909 15.823 5.646 1.00 78.94 130 ASN A C 1
ATOM 1090 O O . ASN A 1 130 ? 3.755 16.654 5.317 1.00 78.94 130 ASN A O 1
ATOM 1094 N N . GLY A 1 131 ? 2.989 15.164 6.799 1.00 66.31 131 GLY A N 1
ATOM 1095 C CA . GLY A 1 131 ? 4.046 15.301 7.800 1.00 66.31 131 GLY A CA 1
ATOM 1096 C C . GLY A 1 131 ? 5.361 14.667 7.358 1.00 66.31 131 GLY A C 1
ATOM 1097 O O . GLY A 1 131 ? 6.423 15.209 7.656 1.00 66.31 131 GLY A O 1
ATOM 1098 N N . VAL A 1 132 ? 5.314 13.615 6.532 1.00 53.56 132 VAL A N 1
ATOM 1099 C CA . VAL A 1 132 ? 6.497 13.069 5.836 1.00 53.56 132 VAL A CA 1
ATOM 1100 C C . VAL A 1 132 ? 7.191 14.136 4.967 1.00 53.56 132 VAL A C 1
ATOM 1102 O O . VAL A 1 132 ? 8.407 14.091 4.797 1.00 53.56 132 VAL A O 1
ATOM 1105 N N . ARG A 1 133 ? 6.482 15.179 4.502 1.00 48.78 133 ARG A N 1
ATOM 1106 C CA . ARG A 1 133 ? 7.105 16.316 3.788 1.00 48.78 133 ARG A CA 1
ATOM 1107 C C . ARG A 1 133 ? 7.887 17.273 4.700 1.00 48.78 133 ARG A C 1
ATOM 1109 O O . ARG A 1 133 ? 8.620 18.113 4.188 1.00 48.78 133 ARG A O 1
ATOM 1116 N N . ARG A 1 134 ? 7.732 17.180 6.027 1.00 43.59 134 ARG A N 1
ATOM 1117 C CA . ARG A 1 134 ? 8.406 18.026 7.035 1.00 43.59 134 ARG A CA 1
ATOM 1118 C C . ARG A 1 134 ? 9.618 17.353 7.685 1.00 43.59 134 ARG A C 1
ATOM 1120 O O . ARG A 1 134 ? 10.078 17.817 8.725 1.00 43.59 134 ARG A O 1
ATOM 1127 N N . ILE A 1 135 ? 10.148 16.281 7.097 1.00 47.28 135 ILE A N 1
ATOM 1128 C CA . ILE A 1 135 ? 11.422 15.712 7.543 1.00 47.28 135 ILE A CA 1
ATOM 1129 C C . ILE A 1 135 ? 12.500 16.781 7.327 1.00 47.28 135 ILE A C 1
ATOM 1131 O O . ILE A 1 135 ? 12.652 17.305 6.222 1.00 47.28 135 ILE A O 1
ATOM 1135 N N . SER A 1 136 ? 13.185 17.129 8.419 1.00 42.25 136 SER A N 1
ATOM 1136 C CA . SER A 1 136 ? 14.342 18.025 8.508 1.00 42.25 136 SER A CA 1
ATOM 1137 C C . SER A 1 136 ? 15.243 17.931 7.274 1.00 42.25 136 SER A C 1
ATOM 1139 O O . SER A 1 136 ? 15.363 16.833 6.728 1.00 42.25 136 SER A O 1
ATOM 1141 N N . PRO A 1 137 ? 15.907 19.025 6.841 1.00 43.06 137 PRO A N 1
ATOM 1142 C CA . PRO A 1 137 ? 16.758 19.006 5.655 1.00 43.06 137 PRO A CA 1
ATOM 1143 C C . PRO A 1 137 ? 17.745 17.846 5.768 1.00 43.06 137 PRO A C 1
ATOM 1145 O O . PRO A 1 137 ? 18.662 17.865 6.590 1.00 43.06 137 PRO A O 1
ATOM 1148 N N . ARG A 1 138 ? 17.486 16.789 4.989 1.00 51.59 138 ARG A N 1
ATOM 1149 C CA . ARG A 1 138 ? 18.314 15.589 4.978 1.00 51.59 138 ARG A CA 1
ATOM 1150 C C . ARG A 1 138 ? 19.720 16.025 4.606 1.00 51.59 138 ARG A C 1
ATOM 1152 O O . ARG A 1 138 ? 19.904 16.836 3.694 1.00 51.59 138 ARG A O 1
ATOM 1159 N N . LYS A 1 139 ? 20.714 15.481 5.304 1.00 46.84 139 LYS A N 1
ATOM 1160 C CA . LYS A 1 139 ? 22.104 15.616 4.885 1.00 46.84 139 LYS A CA 1
ATOM 1161 C C . LYS A 1 139 ? 22.212 14.918 3.529 1.00 46.84 139 LYS A C 1
ATOM 1163 O O . LYS A 1 139 ? 22.278 13.696 3.466 1.00 46.84 139 LYS A O 1
ATOM 1168 N N . ARG A 1 140 ? 22.155 15.681 2.431 1.00 46.66 140 ARG A N 1
ATOM 1169 C CA . ARG A 1 140 ? 22.629 15.203 1.127 1.00 46.66 140 ARG A CA 1
ATOM 1170 C C . ARG A 1 140 ? 24.001 14.565 1.390 1.00 46.66 140 ARG A C 1
ATOM 1172 O O . ARG A 1 140 ? 24.842 15.250 1.960 1.00 46.66 140 ARG A O 1
ATOM 1179 N N . GLN A 1 141 ? 24.195 13.308 0.976 1.00 51.53 141 GLN A N 1
ATOM 1180 C CA . GLN A 1 141 ? 25.470 12.559 1.015 1.00 51.53 141 GLN A CA 1
ATOM 1181 C C . GLN A 1 141 ? 25.844 11.795 2.311 1.00 51.53 141 GLN A C 1
ATOM 1183 O O . GLN A 1 141 ? 27.005 11.813 2.701 1.00 51.53 141 GLN A O 1
ATOM 1188 N N . THR A 1 142 ? 24.928 11.074 2.969 1.00 58.78 142 THR A N 1
ATOM 1189 C CA . THR A 1 142 ? 25.303 10.139 4.068 1.00 58.78 142 THR A CA 1
ATOM 1190 C C . THR A 1 142 ? 25.018 8.665 3.779 1.00 58.78 142 THR A C 1
ATOM 1192 O O . THR A 1 142 ? 24.981 7.867 4.709 1.00 58.78 142 THR A O 1
ATOM 1195 N N . PHE A 1 143 ? 24.767 8.290 2.525 1.00 69.00 143 PHE A N 1
ATOM 1196 C CA . PHE A 1 143 ? 24.426 6.915 2.163 1.00 69.00 143 PHE A CA 1
ATOM 1197 C C . PHE A 1 143 ? 25.379 6.344 1.114 1.00 69.00 143 PHE A C 1
ATOM 1199 O O . PHE A 1 143 ? 25.792 7.037 0.182 1.00 69.00 143 PHE A O 1
ATOM 1206 N N . GLU A 1 144 ? 25.718 5.067 1.282 1.00 79.00 144 GLU A N 1
ATOM 1207 C CA . GLU A 1 144 ? 26.681 4.343 0.454 1.00 79.00 144 GLU A CA 1
ATOM 1208 C C . GLU A 1 144 ? 26.042 3.939 -0.881 1.00 79.00 144 GLU A C 1
ATOM 1210 O O . GLU A 1 144 ? 25.457 2.866 -1.036 1.00 79.00 144 GLU A O 1
ATOM 1215 N N . TRP A 1 145 ? 26.145 4.821 -1.881 1.00 82.50 145 TRP A N 1
ATOM 1216 C CA . TRP A 1 145 ? 25.588 4.601 -3.223 1.00 82.50 145 TRP A CA 1
ATOM 1217 C C . TRP A 1 145 ? 26.022 3.280 -3.858 1.00 82.50 145 TRP A C 1
ATOM 1219 O O . TRP A 1 145 ? 25.247 2.664 -4.587 1.00 82.50 145 TRP A O 1
ATOM 1229 N N . ARG A 1 146 ? 27.252 2.838 -3.583 1.00 83.06 146 ARG A N 1
ATOM 1230 C CA . ARG A 1 146 ? 27.776 1.569 -4.088 1.00 83.06 146 ARG A CA 1
ATOM 1231 C C . ARG A 1 146 ? 26.925 0.387 -3.626 1.00 83.06 146 ARG A C 1
ATOM 1233 O O . ARG A 1 146 ? 26.600 -0.467 -4.449 1.00 83.06 146 ARG A O 1
ATOM 1240 N N . ASP A 1 147 ? 26.544 0.365 -2.355 1.00 82.12 147 ASP A N 1
ATOM 1241 C CA . ASP A 1 147 ? 25.767 -0.726 -1.771 1.00 82.12 147 ASP A CA 1
ATOM 1242 C C . ASP A 1 147 ? 24.327 -0.690 -2.274 1.00 82.12 147 ASP A C 1
ATOM 1244 O O . ASP A 1 147 ? 23.778 -1.724 -2.640 1.00 82.12 147 ASP A O 1
ATOM 1248 N N . ILE A 1 148 ? 23.748 0.508 -2.411 1.00 83.25 148 ILE A N 1
ATOM 1249 C CA . ILE A 1 148 ? 22.410 0.694 -2.992 1.00 83.25 148 ILE A CA 1
ATOM 1250 C C . ILE A 1 148 ? 22.363 0.180 -4.431 1.00 83.25 148 ILE A C 1
ATOM 1252 O O . ILE A 1 148 ? 21.452 -0.560 -4.793 1.00 83.25 148 ILE A O 1
ATOM 1256 N N . VAL A 1 149 ? 23.345 0.549 -5.257 1.00 87.06 149 VAL A N 1
ATOM 1257 C CA . VAL A 1 149 ? 23.427 0.081 -6.645 1.00 87.06 149 VAL A CA 1
ATOM 1258 C C . VAL A 1 149 ? 23.625 -1.431 -6.686 1.00 87.06 149 VAL A C 1
ATOM 1260 O O . VAL A 1 149 ? 22.943 -2.109 -7.451 1.00 87.06 149 VAL A O 1
ATOM 1263 N N . HIS A 1 150 ? 24.524 -1.973 -5.860 1.00 85.25 150 HIS A N 1
ATOM 1264 C CA . HIS A 1 150 ? 24.759 -3.412 -5.791 1.00 85.25 150 HIS A CA 1
ATOM 1265 C C . HIS A 1 150 ? 23.489 -4.175 -5.396 1.00 85.25 150 HIS A C 1
ATOM 1267 O O . HIS A 1 150 ? 23.094 -5.107 -6.094 1.00 85.25 150 HIS A O 1
ATOM 1273 N N . GLN A 1 151 ? 22.804 -3.738 -4.340 1.00 85.00 151 GLN A N 1
ATOM 1274 C CA . GLN A 1 151 ? 21.566 -4.356 -3.883 1.00 85.00 151 GLN A CA 1
ATOM 1275 C C . GLN A 1 151 ? 20.457 -4.239 -4.931 1.00 85.00 151 GLN A C 1
ATOM 1277 O O . GLN A 1 151 ? 19.749 -5.212 -5.181 1.00 85.00 151 GLN A O 1
ATOM 1282 N N . ALA A 1 152 ? 20.328 -3.087 -5.595 1.00 87.56 152 ALA A N 1
ATOM 1283 C CA . ALA A 1 152 ? 19.373 -2.903 -6.681 1.00 87.56 152 ALA A CA 1
ATOM 1284 C C . ALA A 1 152 ? 19.611 -3.901 -7.827 1.00 87.56 152 ALA A C 1
ATOM 1286 O O . ALA A 1 152 ? 18.656 -4.467 -8.352 1.00 87.56 152 ALA A O 1
ATOM 1287 N N . TRP A 1 153 ? 20.872 -4.170 -8.180 1.00 89.50 153 TRP A N 1
ATOM 1288 C CA . TRP A 1 153 ? 21.221 -5.199 -9.163 1.00 89.50 153 TRP A CA 1
ATOM 1289 C C . TRP A 1 153 ? 20.865 -6.608 -8.695 1.00 89.50 153 TRP A C 1
ATOM 1291 O O . TRP A 1 153 ? 20.264 -7.359 -9.459 1.00 89.50 153 TRP A O 1
ATOM 1301 N N . VAL A 1 154 ? 21.215 -6.964 -7.456 1.00 86.69 154 VAL A N 1
ATOM 1302 C CA . VAL A 1 154 ? 20.908 -8.284 -6.885 1.00 86.69 154 VAL A CA 1
ATOM 1303 C C . VAL A 1 154 ? 19.400 -8.532 -6.893 1.00 86.69 154 VAL A C 1
ATOM 1305 O O . VAL A 1 154 ? 18.962 -9.567 -7.390 1.00 86.69 154 VAL A O 1
ATOM 1308 N N . LEU A 1 155 ? 18.612 -7.562 -6.421 1.00 86.94 155 LEU A N 1
ATOM 1309 C CA . LEU A 1 155 ? 17.151 -7.638 -6.417 1.00 86.94 155 LEU A CA 1
ATOM 1310 C C . LEU A 1 155 ? 16.589 -7.715 -7.838 1.00 86.94 155 LEU A C 1
ATOM 1312 O O . LEU A 1 155 ? 15.788 -8.592 -8.139 1.00 86.94 155 LEU A O 1
ATOM 1316 N N . ALA A 1 156 ? 17.041 -6.850 -8.747 1.00 86.75 156 ALA A N 1
ATOM 1317 C CA . ALA A 1 156 ? 16.564 -6.872 -10.125 1.00 86.75 156 ALA A CA 1
ATOM 1318 C C . ALA A 1 156 ? 16.854 -8.208 -10.826 1.00 86.75 156 ALA A C 1
ATOM 1320 O O . ALA A 1 156 ? 16.065 -8.629 -11.665 1.00 86.75 156 ALA A O 1
ATOM 1321 N N . LEU A 1 157 ? 17.962 -8.881 -10.504 1.00 86.38 157 LEU A N 1
ATOM 1322 C CA . LEU A 1 157 ? 18.300 -10.189 -11.069 1.00 86.38 157 LEU A CA 1
ATOM 1323 C C . LEU A 1 157 ? 17.515 -11.341 -10.428 1.00 86.38 157 LEU A C 1
ATOM 1325 O O . LEU A 1 157 ? 17.203 -12.299 -11.135 1.00 86.38 157 LEU A O 1
ATOM 1329 N N . SER A 1 158 ? 17.187 -11.252 -9.135 1.00 83.12 158 SER A N 1
ATOM 1330 C CA . SER A 1 158 ? 16.447 -12.292 -8.407 1.00 83.12 158 SER A CA 1
ATOM 1331 C C . SER A 1 158 ? 14.927 -12.196 -8.552 1.00 83.12 158 SER A C 1
ATOM 1333 O O . SER A 1 158 ? 14.237 -13.186 -8.327 1.00 83.12 158 SER A O 1
ATOM 1335 N N . MET A 1 159 ? 14.394 -11.031 -8.930 1.00 81.38 159 MET A N 1
ATOM 1336 C CA . MET A 1 159 ? 12.961 -10.834 -9.145 1.00 81.38 159 MET A CA 1
ATOM 1337 C C . MET A 1 159 ? 12.442 -11.671 -10.320 1.00 81.38 159 MET A C 1
ATOM 1339 O O . MET A 1 159 ? 12.991 -11.625 -11.433 1.00 81.38 159 MET A O 1
ATOM 1343 N N . GLU A 1 160 ? 11.333 -12.368 -10.077 1.00 76.25 160 GLU A N 1
ATOM 1344 C CA . GLU A 1 160 ? 10.544 -13.039 -11.107 1.00 76.25 160 GLU A CA 1
ATOM 1345 C C . GLU A 1 160 ? 9.932 -12.013 -12.073 1.00 76.25 160 GLU A C 1
ATOM 1347 O O . GLU A 1 160 ? 9.605 -10.879 -11.703 1.00 76.25 160 GLU A O 1
ATOM 1352 N N . LEU A 1 161 ? 9.832 -12.387 -13.350 1.00 69.50 161 LEU A N 1
ATOM 1353 C CA . LEU A 1 161 ? 9.246 -11.522 -14.370 1.00 69.50 161 LEU A CA 1
ATOM 1354 C C . LEU A 1 161 ? 7.711 -11.478 -14.234 1.00 69.50 161 LEU A C 1
ATOM 1356 O O . LEU A 1 161 ? 7.111 -12.503 -13.922 1.00 69.50 161 LEU A O 1
ATOM 1360 N N . PRO A 1 162 ? 7.076 -10.327 -14.532 1.00 69.88 162 PRO A N 1
ATOM 1361 C CA . PRO A 1 162 ? 7.699 -9.094 -15.016 1.00 69.88 162 PRO A CA 1
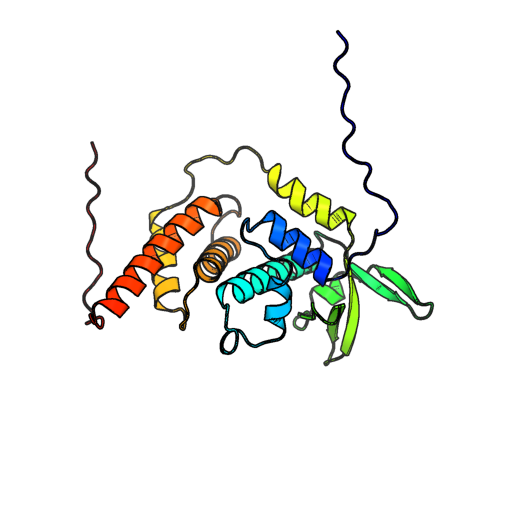ATOM 1362 C C . PRO A 1 162 ? 8.276 -8.233 -13.880 1.00 69.88 162 PRO A C 1
ATOM 1364 O O . PRO A 1 162 ? 7.674 -8.060 -12.817 1.00 69.88 162 PRO A O 1
ATOM 1367 N N . ARG A 1 163 ? 9.461 -7.665 -14.128 1.00 82.50 163 ARG A N 1
ATOM 1368 C CA . ARG A 1 163 ? 10.170 -6.771 -13.201 1.00 82.50 163 ARG A CA 1
ATOM 1369 C C . ARG A 1 163 ? 9.719 -5.336 -13.440 1.00 82.50 163 ARG A C 1
ATOM 1371 O O . ARG A 1 163 ? 9.827 -4.845 -14.560 1.00 82.50 163 ARG A O 1
ATOM 1378 N N . THR A 1 164 ? 9.255 -4.670 -12.393 1.00 87.44 164 THR A N 1
ATOM 1379 C CA . THR A 1 164 ? 8.738 -3.298 -12.453 1.00 87.44 164 THR A CA 1
ATOM 1380 C C . THR A 1 164 ? 9.644 -2.342 -11.696 1.00 87.44 164 THR A C 1
ATOM 1382 O O . THR A 1 164 ? 10.354 -2.724 -10.755 1.00 87.44 164 THR A O 1
ATOM 1385 N N . GLN A 1 165 ? 9.610 -1.071 -12.094 1.00 89.62 165 GLN A N 1
ATOM 1386 C CA . GLN A 1 165 ? 10.368 -0.031 -11.407 1.00 89.62 165 GLN A CA 1
ATOM 1387 C C . GLN A 1 165 ? 9.866 0.110 -9.966 1.00 89.62 165 GLN A C 1
ATOM 1389 O O . GLN A 1 165 ? 10.665 0.175 -9.031 1.00 89.62 165 GLN A O 1
ATOM 1394 N N . THR A 1 166 ? 8.544 0.108 -9.783 1.00 86.94 166 THR A N 1
ATOM 1395 C CA . THR A 1 166 ? 7.904 0.264 -8.475 1.00 86.94 166 THR A CA 1
ATOM 1396 C C . THR A 1 166 ? 8.263 -0.860 -7.507 1.00 86.94 166 THR A C 1
ATOM 1398 O O . THR A 1 166 ? 8.618 -0.567 -6.362 1.00 86.94 166 THR A O 1
ATOM 1401 N N . ALA A 1 167 ? 8.242 -2.128 -7.937 1.00 85.12 167 ALA A N 1
ATOM 1402 C CA . ALA A 1 167 ? 8.593 -3.236 -7.049 1.00 85.12 167 ALA A CA 1
ATOM 1403 C C . ALA A 1 167 ? 10.064 -3.180 -6.619 1.00 85.12 167 ALA A C 1
ATOM 1405 O O . ALA A 1 167 ? 10.365 -3.382 -5.442 1.00 85.12 167 ALA A O 1
ATOM 1406 N N . LEU A 1 168 ? 10.975 -2.841 -7.538 1.00 87.31 168 LEU A N 1
ATOM 1407 C CA . LEU A 1 168 ? 12.397 -2.719 -7.217 1.00 87.31 168 LEU A CA 1
ATOM 1408 C C . LEU A 1 168 ? 12.658 -1.574 -6.224 1.00 87.31 168 LEU A C 1
ATOM 1410 O O . LEU A 1 168 ? 13.352 -1.767 -5.226 1.00 87.31 168 LEU A O 1
ATOM 1414 N N . VAL A 1 169 ? 12.056 -0.401 -6.449 1.00 87.38 169 VAL A N 1
ATOM 1415 C CA . VAL A 1 169 ? 12.148 0.743 -5.523 1.00 87.38 169 VAL A CA 1
ATOM 1416 C C . VAL A 1 169 ? 11.599 0.380 -4.142 1.00 87.38 169 VAL A C 1
ATOM 1418 O O . VAL A 1 169 ? 12.233 0.693 -3.134 1.00 87.38 169 VAL A O 1
ATOM 1421 N N . GLY A 1 170 ? 10.454 -0.309 -4.090 1.00 82.81 170 GLY A N 1
ATOM 1422 C CA . GLY A 1 170 ? 9.846 -0.766 -2.842 1.00 82.81 170 GLY A CA 1
ATOM 1423 C C . GLY A 1 170 ? 10.751 -1.713 -2.052 1.00 82.81 170 GLY A C 1
ATOM 1424 O O . GLY A 1 170 ? 10.935 -1.525 -0.851 1.00 82.81 170 GLY A O 1
ATOM 1425 N N . GLN A 1 171 ? 11.375 -2.690 -2.718 1.00 83.69 171 GLN A N 1
ATOM 1426 C CA . GLN A 1 171 ? 12.275 -3.642 -2.059 1.00 83.69 171 GLN A CA 1
ATOM 1427 C C . GLN A 1 171 ? 13.579 -2.998 -1.576 1.00 83.69 171 GLN A C 1
ATOM 1429 O O . GLN A 1 171 ? 14.039 -3.323 -0.484 1.00 83.69 171 GLN A O 1
ATOM 1434 N N . ILE A 1 172 ? 14.155 -2.052 -2.327 1.00 82.31 172 ILE A N 1
ATOM 1435 C CA . ILE A 1 172 ? 15.346 -1.308 -1.880 1.00 82.31 172 ILE A CA 1
ATOM 1436 C C . ILE A 1 172 ? 15.018 -0.456 -0.649 1.00 82.31 172 ILE A C 1
ATOM 1438 O O . ILE A 1 172 ? 15.788 -0.430 0.311 1.00 82.31 172 ILE A O 1
ATOM 1442 N N . ALA A 1 173 ? 13.868 0.225 -0.660 1.00 78.38 173 ALA A N 1
ATOM 1443 C CA . ALA A 1 173 ? 13.421 1.015 0.481 1.00 78.38 173 ALA A CA 1
ATOM 1444 C C . ALA A 1 173 ? 13.202 0.133 1.722 1.00 78.38 173 ALA A C 1
ATOM 1446 O O . ALA A 1 173 ? 13.634 0.500 2.812 1.00 78.38 173 ALA A O 1
ATOM 1447 N N . GLN A 1 174 ? 12.592 -1.043 1.546 1.00 75.75 174 GLN A N 1
ATOM 1448 C CA . GLN A 1 174 ? 12.370 -2.007 2.622 1.00 75.75 174 GLN A CA 1
ATOM 1449 C C . GLN A 1 174 ? 13.684 -2.582 3.171 1.00 75.75 174 GLN A C 1
ATOM 1451 O O . GLN A 1 174 ? 13.867 -2.609 4.381 1.00 75.75 174 GLN A O 1
ATOM 1456 N N . TRP A 1 175 ? 14.629 -2.967 2.304 1.00 76.56 175 TRP A N 1
ATOM 1457 C CA . TRP A 1 175 ? 15.947 -3.473 2.714 1.00 76.56 175 TRP A CA 1
ATOM 1458 C C . TRP A 1 175 ? 16.687 -2.500 3.638 1.00 76.56 175 TRP A C 1
ATOM 1460 O O . TRP A 1 175 ? 17.372 -2.922 4.564 1.00 76.56 175 TRP A O 1
ATOM 1470 N N . TYR A 1 176 ? 16.525 -1.196 3.417 1.00 71.88 176 TYR A N 1
ATOM 1471 C CA . TYR A 1 176 ? 17.131 -0.188 4.277 1.00 71.88 176 TYR A CA 1
ATOM 1472 C C . TYR A 1 176 ? 16.400 -0.026 5.617 1.00 71.88 176 TYR A C 1
ATOM 1474 O O . TYR A 1 176 ? 17.048 0.215 6.632 1.00 71.88 176 TYR A O 1
ATOM 1482 N N . LEU A 1 177 ? 15.067 -0.148 5.627 1.00 64.94 177 LEU A N 1
ATOM 1483 C CA . LEU A 1 177 ? 14.271 -0.121 6.860 1.00 64.94 177 LEU A CA 1
ATOM 1484 C C . LEU A 1 177 ? 14.575 -1.327 7.760 1.00 64.94 177 LEU A C 1
ATOM 1486 O O . LEU A 1 177 ? 14.636 -1.168 8.974 1.00 64.94 177 LEU A O 1
ATOM 1490 N N . ASP A 1 178 ? 14.805 -2.496 7.160 1.00 64.62 178 ASP A N 1
ATOM 1491 C CA . ASP A 1 178 ? 15.089 -3.750 7.872 1.00 64.62 178 ASP A CA 1
ATOM 1492 C C . ASP A 1 178 ? 16.597 -3.972 8.133 1.00 64.62 178 ASP A C 1
ATOM 1494 O O . ASP A 1 178 ? 16.989 -4.929 8.803 1.00 64.62 178 ASP A O 1
ATOM 1498 N N . GLY A 1 179 ? 17.453 -3.123 7.557 1.00 61.31 179 GLY A N 1
ATOM 1499 C CA . GLY A 1 179 ? 18.909 -3.262 7.538 1.00 61.31 179 GLY A CA 1
ATOM 1500 C C . GLY A 1 179 ? 19.645 -2.484 8.641 1.00 61.31 179 GLY A C 1
ATOM 1501 O O . GLY A 1 179 ? 19.030 -1.900 9.528 1.00 61.31 179 GLY A O 1
ATOM 1502 N N . PRO A 1 180 ? 20.993 -2.425 8.590 1.00 44.06 180 PRO A N 1
ATOM 1503 C CA . PRO A 1 180 ? 21.833 -1.801 9.624 1.00 44.06 180 PRO A CA 1
ATOM 1504 C C . PRO A 1 180 ? 21.789 -0.259 9.638 1.00 44.06 180 PRO A C 1
ATOM 1506 O O . PRO A 1 180 ? 22.632 0.373 10.269 1.00 44.06 180 PRO A O 1
ATOM 1509 N N . GLY A 1 181 ? 20.872 0.361 8.892 1.00 50.16 181 GLY A N 1
ATOM 1510 C CA . GLY A 1 181 ? 20.803 1.807 8.727 1.00 50.16 181 GLY A CA 1
ATOM 1511 C C . GLY A 1 181 ? 19.938 2.470 9.793 1.00 50.16 181 GLY A C 1
ATOM 1512 O O . GLY A 1 181 ? 18.862 1.986 10.125 1.00 50.16 181 GLY A O 1
ATOM 1513 N N . ASP A 1 182 ? 20.353 3.646 10.257 1.00 49.81 182 ASP A N 1
ATOM 1514 C CA . ASP A 1 182 ? 19.593 4.485 11.191 1.00 49.81 182 ASP A CA 1
ATOM 1515 C C . ASP A 1 182 ? 18.329 5.098 10.543 1.00 49.81 182 ASP A C 1
ATOM 1517 O O . ASP A 1 182 ? 18.120 6.292 10.687 1.00 49.81 182 ASP A O 1
ATOM 1521 N N . GLY A 1 183 ? 17.530 4.385 9.731 1.00 51.56 183 GLY A N 1
ATOM 1522 C CA . GLY A 1 183 ? 16.245 4.834 9.139 1.00 51.56 183 GLY A CA 1
ATOM 1523 C C . GLY A 1 183 ? 16.240 6.153 8.326 1.00 51.56 183 GLY A C 1
ATOM 1524 O O . GLY A 1 183 ? 15.227 6.539 7.738 1.00 51.56 183 GLY A O 1
ATOM 1525 N N . HIS A 1 184 ? 17.363 6.869 8.270 1.00 51.19 184 HIS A N 1
ATOM 1526 C CA . HIS A 1 184 ? 17.473 8.274 7.890 1.00 51.19 184 HIS A CA 1
ATOM 1527 C C . HIS A 1 184 ? 18.325 8.482 6.630 1.00 51.19 184 HIS A C 1
ATOM 1529 O O . HIS A 1 184 ? 18.338 9.596 6.104 1.00 51.19 184 HIS A O 1
ATOM 1535 N N . ALA A 1 185 ? 18.972 7.433 6.106 1.00 59.66 185 ALA A N 1
ATOM 1536 C CA . ALA A 1 185 ? 19.837 7.495 4.923 1.00 59.66 185 ALA A CA 1
ATOM 1537 C C . ALA A 1 185 ? 19.333 6.638 3.738 1.00 59.66 185 ALA A C 1
ATOM 1539 O O . ALA A 1 185 ? 20.116 6.073 2.982 1.00 59.66 185 ALA A O 1
ATOM 1540 N N . VAL A 1 186 ? 18.013 6.585 3.527 1.00 65.88 186 VAL A N 1
ATOM 1541 C CA . VAL A 1 186 ? 17.447 6.104 2.250 1.00 65.88 186 VAL A CA 1
ATOM 1542 C C . VAL A 1 186 ? 17.520 7.238 1.218 1.00 65.88 186 VAL A C 1
ATOM 1544 O O . VAL A 1 186 ? 17.067 8.347 1.550 1.00 65.88 186 VAL A O 1
ATOM 1547 N N . PRO A 1 187 ? 18.008 6.994 -0.018 1.00 73.75 187 PRO A N 1
ATOM 1548 C CA . PRO A 1 187 ? 17.862 7.942 -1.121 1.00 73.75 187 PRO A CA 1
ATOM 1549 C C . PRO A 1 187 ? 16.398 8.331 -1.309 1.00 73.75 187 PRO A C 1
ATOM 1551 O O . PRO A 1 187 ? 15.485 7.608 -0.893 1.00 73.75 187 PRO A O 1
ATOM 1554 N N . ASP A 1 188 ? 16.145 9.488 -1.909 1.00 74.31 188 ASP A N 1
ATOM 1555 C CA . ASP A 1 188 ? 14.757 9.825 -2.195 1.00 74.31 188 ASP A CA 1
ATOM 1556 C C . ASP A 1 188 ? 14.176 8.907 -3.286 1.00 74.31 188 ASP A C 1
ATOM 1558 O O . ASP A 1 188 ? 14.880 8.245 -4.054 1.00 74.31 188 ASP A O 1
ATOM 1562 N N . GLU A 1 189 ? 12.849 8.836 -3.338 1.00 76.56 189 GLU A N 1
ATOM 1563 C CA . GLU A 1 189 ? 12.164 7.957 -4.282 1.00 76.56 189 GLU A CA 1
ATOM 1564 C C . GLU A 1 189 ? 12.471 8.307 -5.743 1.00 76.56 189 GLU A C 1
ATOM 1566 O O . GLU A 1 189 ? 12.468 7.425 -6.598 1.00 76.56 189 GLU A O 1
ATOM 1571 N N . LYS A 1 190 ? 12.764 9.575 -6.050 1.00 81.00 190 LYS A N 1
ATOM 1572 C CA . LYS A 1 190 ? 13.084 10.005 -7.412 1.00 81.00 190 LYS A CA 1
ATOM 1573 C C . LYS A 1 190 ? 14.447 9.464 -7.841 1.00 81.00 190 LYS A C 1
ATOM 1575 O O . LYS A 1 190 ? 14.582 8.993 -8.970 1.00 81.00 190 LYS A O 1
ATOM 1580 N N . GLU A 1 191 ? 15.433 9.509 -6.951 1.00 85.12 191 GLU A N 1
ATOM 1581 C CA . GLU A 1 191 ? 16.758 8.931 -7.163 1.00 85.12 191 GLU A CA 1
ATOM 1582 C C . GLU A 1 191 ? 16.674 7.405 -7.331 1.00 85.12 191 GLU A C 1
ATOM 1584 O O . GLU A 1 191 ? 17.236 6.856 -8.283 1.00 85.12 191 GLU A O 1
ATOM 1589 N N . LEU A 1 192 ? 15.897 6.723 -6.479 1.00 86.31 192 LEU A N 1
ATOM 1590 C CA . LEU A 1 192 ? 15.672 5.277 -6.593 1.00 86.31 192 LEU A CA 1
ATOM 1591 C C . LEU A 1 192 ? 14.939 4.900 -7.882 1.00 86.31 192 LEU A C 1
ATOM 1593 O O . LEU A 1 192 ? 15.323 3.933 -8.537 1.00 86.31 192 LEU A O 1
ATOM 1597 N N . LYS A 1 193 ? 13.922 5.668 -8.291 1.00 87.31 193 LYS A N 1
ATOM 1598 C CA . LYS A 1 193 ? 13.224 5.466 -9.568 1.00 87.31 193 LYS A CA 1
ATOM 1599 C C . LYS A 1 193 ? 14.194 5.573 -10.742 1.00 87.31 193 LYS A C 1
ATOM 1601 O O . LYS A 1 193 ? 14.196 4.697 -11.606 1.00 87.31 193 LYS A O 1
ATOM 1606 N N . ALA A 1 194 ? 15.046 6.598 -10.779 1.00 87.00 194 ALA A N 1
ATOM 1607 C CA . ALA A 1 194 ? 16.027 6.754 -11.853 1.00 87.00 194 ALA A CA 1
ATOM 1608 C C . ALA A 1 194 ? 16.993 5.557 -11.933 1.00 87.00 194 ALA A C 1
ATOM 1610 O O . ALA A 1 194 ? 17.209 5.022 -13.022 1.00 87.00 194 ALA A O 1
ATOM 1611 N N . LEU A 1 195 ? 17.509 5.097 -10.786 1.00 89.88 195 LEU A N 1
ATOM 1612 C CA . LEU A 1 195 ? 18.356 3.905 -10.703 1.00 89.88 195 LEU A CA 1
ATOM 1613 C C . LEU A 1 195 ? 17.621 2.646 -11.183 1.00 89.88 195 LEU A C 1
ATOM 1615 O O . LEU A 1 195 ? 18.122 1.934 -12.053 1.00 89.88 195 LEU A O 1
ATOM 1619 N N . ALA A 1 196 ? 16.424 2.393 -10.649 1.00 90.12 196 ALA A N 1
ATOM 1620 C CA . ALA A 1 196 ? 15.619 1.224 -10.983 1.00 90.12 196 ALA A CA 1
ATOM 1621 C C . ALA A 1 196 ? 15.295 1.173 -12.481 1.00 90.12 196 ALA A C 1
ATOM 1623 O O . ALA A 1 196 ? 15.471 0.135 -13.112 1.00 90.12 196 ALA A O 1
ATOM 1624 N N . LYS A 1 197 ? 14.915 2.310 -13.075 1.00 89.81 197 LYS A N 1
ATOM 1625 C CA . LYS A 1 197 ? 14.691 2.412 -14.520 1.00 89.81 197 LYS A CA 1
ATOM 1626 C C . LYS A 1 197 ? 15.949 2.059 -15.308 1.00 89.81 197 LYS A C 1
ATOM 1628 O O . LYS A 1 197 ? 15.868 1.252 -16.220 1.00 89.81 197 LYS A O 1
ATOM 1633 N N . GLY A 1 198 ? 17.106 2.619 -14.949 1.00 88.19 198 GLY A N 1
ATOM 1634 C CA . GLY A 1 198 ? 18.361 2.341 -15.655 1.00 88.19 198 GLY A CA 1
ATOM 1635 C C . GLY A 1 198 ? 18.754 0.859 -15.633 1.00 88.19 198 GLY A C 1
ATOM 1636 O O . GLY A 1 198 ? 19.171 0.317 -16.654 1.00 88.19 198 GLY A O 1
ATOM 1637 N N . ILE A 1 199 ? 18.575 0.191 -14.490 1.00 90.25 199 ILE A N 1
ATOM 1638 C CA . ILE A 1 199 ? 18.836 -1.249 -14.346 1.00 90.25 199 ILE A CA 1
ATOM 1639 C C . ILE A 1 199 ? 17.859 -2.069 -15.198 1.00 90.25 199 ILE A C 1
ATOM 1641 O O . ILE A 1 199 ? 18.278 -2.967 -15.929 1.00 90.25 199 ILE A O 1
ATOM 1645 N N . LEU A 1 200 ? 16.563 -1.758 -15.129 1.00 88.88 200 LEU A N 1
ATOM 1646 C CA . LEU A 1 200 ? 15.535 -2.495 -15.864 1.00 88.88 200 LEU A CA 1
ATOM 1647 C C . LEU A 1 200 ? 15.623 -2.273 -17.376 1.00 88.88 200 LEU A C 1
ATOM 1649 O O . LEU A 1 200 ? 15.501 -3.241 -18.119 1.00 88.88 200 LEU A O 1
ATOM 1653 N N . ASP A 1 201 ? 15.910 -1.051 -17.831 1.00 87.56 201 ASP A N 1
ATOM 1654 C CA . ASP A 1 201 ? 16.149 -0.740 -19.245 1.00 87.56 201 ASP A CA 1
ATOM 1655 C C . ASP A 1 201 ? 17.340 -1.547 -19.783 1.00 87.56 201 ASP A C 1
ATOM 1657 O O . ASP A 1 201 ? 17.276 -2.096 -20.882 1.00 87.56 201 ASP A O 1
ATOM 1661 N N . PHE A 1 202 ? 18.419 -1.675 -19.000 1.00 86.56 202 PHE A N 1
ATOM 1662 C CA . PHE A 1 202 ? 19.577 -2.485 -19.382 1.00 86.56 202 PHE A CA 1
ATOM 1663 C C . PHE A 1 202 ? 19.226 -3.974 -19.489 1.00 86.56 202 PHE A C 1
ATOM 1665 O O . PHE A 1 202 ? 19.585 -4.632 -20.467 1.00 86.56 202 PHE A O 1
ATOM 1672 N N . LEU A 1 203 ? 18.511 -4.512 -18.499 1.00 84.06 203 LEU A N 1
ATOM 1673 C CA . LEU A 1 203 ? 18.085 -5.913 -18.498 1.00 84.06 203 LEU A CA 1
ATOM 1674 C C . LEU A 1 203 ? 17.098 -6.202 -19.639 1.00 84.06 203 LEU A C 1
ATOM 1676 O O . LEU A 1 203 ? 17.252 -7.200 -20.336 1.00 84.06 203 LEU A O 1
ATOM 1680 N N . GLY A 1 204 ? 16.129 -5.315 -19.874 1.00 75.62 204 GLY A N 1
ATOM 1681 C CA . GLY A 1 204 ? 15.160 -5.421 -20.966 1.00 75.62 204 GLY A CA 1
ATOM 1682 C C . GLY A 1 204 ? 15.804 -5.279 -22.346 1.00 75.62 204 GLY A C 1
ATOM 1683 O O . GLY A 1 204 ? 15.483 -6.041 -23.255 1.00 75.62 204 GLY A O 1
ATOM 1684 N N . GLY A 1 205 ? 16.776 -4.374 -22.492 1.00 65.31 205 GLY A N 1
ATOM 1685 C CA . GLY A 1 205 ? 17.566 -4.221 -23.714 1.00 65.31 205 GLY A CA 1
ATOM 1686 C C . GLY A 1 205 ? 18.352 -5.483 -24.080 1.00 65.31 205 GLY A C 1
ATOM 1687 O O . GLY A 1 205 ? 18.437 -5.818 -25.259 1.00 65.31 205 GLY A O 1
ATOM 1688 N N . ARG A 1 206 ? 18.849 -6.228 -23.082 1.00 56.62 206 ARG A N 1
ATOM 1689 C CA . ARG A 1 206 ? 19.523 -7.524 -23.289 1.00 56.62 206 ARG A CA 1
ATOM 1690 C C . ARG A 1 206 ? 18.573 -8.676 -23.618 1.00 56.62 206 ARG A C 1
ATOM 1692 O O . ARG A 1 206 ? 18.914 -9.543 -24.417 1.00 56.62 206 ARG A O 1
ATOM 1699 N N . VAL A 1 207 ? 17.365 -8.671 -23.052 1.00 52.22 207 VAL A N 1
ATOM 1700 C CA . VAL A 1 207 ? 16.316 -9.646 -23.405 1.00 52.22 207 VAL A CA 1
ATOM 1701 C C . VAL A 1 207 ? 15.861 -9.452 -24.858 1.00 52.22 207 VAL A C 1
ATOM 1703 O O . VAL A 1 207 ? 15.637 -10.432 -25.563 1.00 52.22 207 VAL A O 1
ATOM 1706 N N . LEU A 1 208 ? 15.789 -8.205 -25.336 1.00 47.91 208 LEU A N 1
ATOM 1707 C CA . LEU A 1 208 ? 15.434 -7.885 -26.724 1.00 47.91 208 LEU A CA 1
ATOM 1708 C C . LEU A 1 208 ? 16.578 -8.118 -27.728 1.00 47.91 208 LEU A C 1
ATOM 1710 O O . LEU A 1 208 ? 16.299 -8.340 -28.905 1.00 47.91 208 LEU A O 1
ATOM 1714 N N . SER A 1 209 ? 17.844 -8.103 -27.294 1.00 47.19 209 SER A N 1
ATOM 1715 C CA . SER A 1 209 ? 19.000 -8.412 -28.152 1.00 47.19 209 SER A CA 1
ATOM 1716 C C . SER A 1 209 ? 19.330 -9.909 -28.249 1.00 47.19 209 SER A C 1
ATOM 1718 O O . SER A 1 209 ? 20.253 -10.276 -28.973 1.00 47.19 209 SER A O 1
ATOM 1720 N N . GLY A 1 210 ? 18.591 -10.784 -27.552 1.00 41.34 210 GLY A N 1
ATOM 1721 C CA . GLY A 1 210 ? 18.824 -12.234 -27.569 1.00 41.34 210 GLY A CA 1
ATOM 1722 C C . GLY A 1 210 ? 20.107 -12.678 -26.854 1.00 41.34 210 GLY A C 1
ATOM 1723 O O . GLY A 1 210 ? 20.482 -13.847 -26.940 1.00 41.34 210 GLY A O 1
ATOM 1724 N N . GLU A 1 211 ? 20.775 -11.779 -26.128 1.00 43.94 211 GLU A N 1
ATOM 1725 C CA . GLU A 1 211 ? 21.937 -12.116 -25.309 1.00 43.94 211 GLU A CA 1
ATOM 1726 C C . GLU A 1 211 ? 21.467 -12.766 -24.002 1.00 43.94 211 GLU A C 1
ATOM 1728 O O . GLU A 1 211 ? 21.285 -12.120 -22.967 1.00 43.94 211 GLU A O 1
ATOM 1733 N N . VAL A 1 212 ? 21.253 -14.082 -24.052 1.00 42.00 212 VAL A N 1
ATOM 1734 C CA . VAL A 1 212 ? 21.141 -14.914 -22.852 1.00 42.00 212 VAL A CA 1
ATOM 1735 C C . VAL A 1 212 ? 22.462 -14.792 -22.094 1.00 42.00 212 VAL A C 1
ATOM 1737 O O . VAL A 1 212 ? 23.523 -15.086 -22.644 1.00 42.00 212 VAL A O 1
ATOM 1740 N N . PHE A 1 213 ? 22.407 -14.325 -20.845 1.00 43.66 213 PHE A N 1
ATOM 1741 C CA . PHE A 1 213 ? 23.577 -14.204 -19.977 1.00 43.66 213 PHE A CA 1
ATOM 1742 C C . PHE A 1 213 ? 24.285 -15.565 -19.845 1.00 43.66 213 PHE A C 1
ATOM 1744 O O . PHE A 1 213 ? 23.863 -16.421 -19.069 1.00 43.66 213 PHE A O 1
ATOM 1751 N N . SER A 1 214 ? 25.400 -15.737 -20.557 1.00 41.97 214 SER A N 1
ATOM 1752 C CA . SER A 1 214 ? 26.500 -16.563 -20.063 1.00 41.97 214 SER A CA 1
ATOM 1753 C C . SER A 1 214 ? 27.131 -15.833 -18.879 1.00 41.97 214 SER A C 1
ATOM 1755 O O . SER A 1 214 ? 27.275 -14.611 -18.890 1.00 41.97 214 SER A O 1
ATOM 1757 N N . SER A 1 215 ? 27.440 -16.589 -17.833 1.00 36.66 215 SER A N 1
ATOM 1758 C CA . SER A 1 215 ? 27.794 -16.162 -16.477 1.00 36.66 215 SER A CA 1
ATOM 1759 C C . SER A 1 215 ? 29.143 -15.436 -16.339 1.00 36.66 215 SER A C 1
ATOM 1761 O O . SER A 1 215 ? 29.959 -15.816 -15.500 1.00 36.66 215 SER A O 1
ATOM 1763 N N . GLU A 1 216 ? 29.403 -14.396 -17.126 1.00 41.84 216 GLU A N 1
ATOM 1764 C CA . GLU A 1 216 ? 30.590 -13.557 -16.958 1.00 41.84 216 GLU A CA 1
ATOM 1765 C C . GLU A 1 216 ? 30.219 -12.185 -16.382 1.00 41.84 216 GLU A C 1
ATOM 1767 O O . GLU A 1 216 ? 29.298 -11.503 -16.832 1.00 41.84 216 GLU A O 1
ATOM 1772 N N . SER A 1 217 ? 30.924 -11.849 -15.302 1.00 35.19 217 SER A N 1
ATOM 1773 C CA . SER A 1 217 ? 30.746 -10.719 -14.390 1.00 35.19 217 SER A CA 1
ATOM 1774 C C . SER A 1 217 ? 30.438 -9.370 -15.063 1.00 35.19 217 SER A C 1
ATOM 1776 O O . SER A 1 217 ? 30.929 -9.095 -16.160 1.00 35.19 217 SER A O 1
ATOM 1778 N N . PRO A 1 218 ? 29.686 -8.471 -14.394 1.00 36.50 218 PRO A N 1
ATOM 1779 C CA . PRO A 1 218 ? 29.322 -7.181 -14.969 1.00 36.50 218 PRO A CA 1
ATOM 1780 C C . PRO A 1 218 ? 30.564 -6.315 -15.254 1.00 36.50 218 PRO A C 1
ATOM 1782 O O . PRO A 1 218 ? 31.533 -6.349 -14.487 1.00 36.50 218 PRO A O 1
ATOM 1785 N N . PRO A 1 219 ? 30.545 -5.504 -16.330 1.00 39.25 219 PRO A N 1
ATOM 1786 C CA . PRO A 1 219 ? 31.660 -4.635 -16.666 1.00 39.25 219 PRO A CA 1
ATOM 1787 C C . PRO A 1 219 ? 31.800 -3.528 -15.617 1.00 39.25 219 PRO A C 1
ATOM 1789 O O . PRO A 1 219 ? 30.849 -2.822 -15.284 1.00 39.25 219 PRO A O 1
ATOM 1792 N N . VAL A 1 220 ? 33.018 -3.3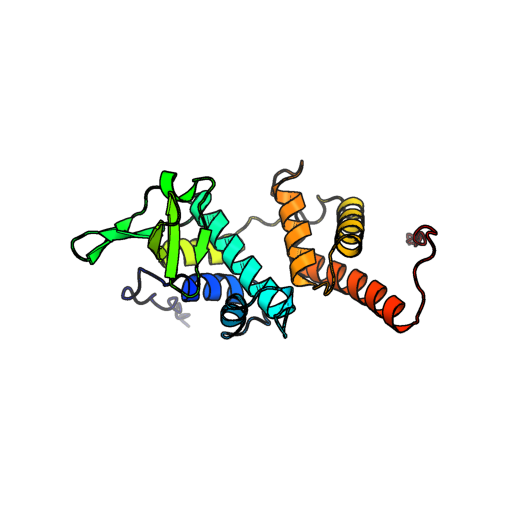68 -15.104 1.00 36.44 220 VAL A N 1
ATOM 1793 C CA . VAL A 1 220 ? 33.397 -2.280 -14.200 1.00 36.44 220 VAL A CA 1
ATOM 1794 C C . VAL A 1 220 ? 33.462 -0.983 -15.004 1.00 36.44 220 VAL A C 1
ATOM 1796 O O . VAL A 1 220 ? 34.444 -0.721 -15.701 1.00 36.44 220 VAL A O 1
ATOM 1799 N N . THR A 1 221 ? 32.434 -0.144 -14.910 1.00 41.47 221 THR A N 1
ATOM 1800 C CA . THR A 1 221 ? 32.487 1.218 -15.450 1.00 41.47 221 THR A CA 1
ATOM 1801 C C . THR A 1 221 ? 33.396 2.063 -14.556 1.00 41.47 221 THR A C 1
ATOM 1803 O O . THR A 1 221 ? 33.033 2.427 -13.437 1.00 41.47 221 THR A O 1
ATOM 1806 N N . ARG A 1 222 ? 34.613 2.365 -15.027 1.00 38.31 222 ARG A N 1
ATOM 1807 C CA . ARG A 1 222 ? 35.483 3.368 -14.397 1.00 38.31 222 ARG A CA 1
ATOM 1808 C C . ARG A 1 222 ? 34.830 4.742 -14.549 1.00 38.31 222 ARG A C 1
ATOM 1810 O O . ARG A 1 222 ? 34.728 5.249 -15.662 1.00 38.31 222 ARG A O 1
ATOM 1817 N N . PHE A 1 223 ? 34.431 5.354 -13.439 1.00 33.12 223 PHE A N 1
ATOM 1818 C CA . PHE A 1 223 ? 34.183 6.791 -13.407 1.00 33.12 223 PHE A CA 1
ATOM 1819 C C . PHE A 1 223 ? 35.534 7.509 -13.388 1.00 33.12 223 PHE A C 1
ATOM 1821 O O . PHE A 1 223 ? 36.299 7.387 -12.432 1.00 33.12 223 PHE A O 1
ATOM 1828 N N . SER A 1 224 ? 35.839 8.220 -14.471 1.00 36.97 224 SER A N 1
ATOM 1829 C CA . SER A 1 224 ? 36.969 9.143 -14.533 1.00 36.97 224 SER A CA 1
ATOM 1830 C C . SER A 1 224 ? 36.658 10.358 -13.664 1.00 36.97 224 SER A C 1
ATOM 1832 O O . SER A 1 224 ? 35.724 11.104 -13.950 1.00 36.97 224 SER A O 1
ATOM 1834 N N . SER A 1 225 ? 37.435 10.548 -12.604 1.00 36.88 225 SER A N 1
ATOM 1835 C CA . SER A 1 225 ? 37.481 11.786 -11.831 1.00 36.88 225 SER A CA 1
ATOM 1836 C C . SER A 1 225 ? 38.173 12.878 -12.648 1.00 36.88 225 SER A C 1
ATOM 1838 O O . SER A 1 225 ? 39.339 12.719 -13.017 1.00 36.88 225 SER A O 1
ATOM 1840 N N . GLY A 1 226 ? 37.440 13.957 -12.915 1.00 36.69 226 GLY A N 1
ATOM 1841 C CA . GLY A 1 226 ? 37.933 15.257 -13.363 1.00 36.69 226 GLY A CA 1
ATOM 1842 C C . GLY A 1 226 ? 37.466 16.328 -12.393 1.00 36.69 226 GLY A C 1
ATOM 1843 O O . GLY A 1 226 ? 36.348 16.156 -11.853 1.00 36.69 226 GLY A O 1
#

Sequence (226 aa):
MSRSKRNPPAIDRTTRFLSLRDAVTIIGKARWAEWQDTDIDRLAQSREECLDVEAWDRAAHARRQLELWLVEAVISAYGVDVENRKVKIEIRWLTTPYFKLDVLDNKFLQINDEWESIWIDAFDLHERVNGVRRISPRKRQTFEWRDIVHQAWVLALSMELPRTQTALVGQIAQWYLDGPGDGHAVPDEKELKALAKGILDFLGGRVLSGEVFSSESPPVTRFSSG

Foldseek 3Di:
DDDDDPDDPDDDPPPQWAFLLVLLQLLLVLADVPADSCLLVQCVDDCVPRPCNQSVLSSVLSQVVVLVCLLVVLWWKFFADPVRDTDTDDNVQSVDPQWDDDRVVQWIDRPDPDTTHMITRPVSSVCVSVVVVVPDDAPPPPDDVVVLLVQLLVCQVPDDPPDDLSNSLSVSLVCQVVDPHPNRPDDDSVVSSVSSCVSNVVVVVCVVVVPDDDPDDDDDDDDDDD